Protein AF-A0A6N7KR90-F1 (afdb_monomer_lite)

Organism: NCBI:txid212423

Radius of gyration: 28.13 Å; chains: 1; bounding box: 81×65×83 Å

Secondary structure (DSSP, 8-state):
--PPPPHHHHHHHHHHHHHHHHHHHHHHHHHHHHHHHHHHHHHTS-TTSPPPHHHHHHHHHHHHHHHHHHHHHHHHHHHHHHHHHHHHHHHHHS------PPPP----HHHHHHHHHHHHHTT-HHHHHHHHHHHHHHS-HHHHHHHHHHHHHHS-TTHHHHHHHHHTTS-HHHHHHHHHHHHHTT-HHHHHHHHHHGGGS-TTTHHHHHHHHHHTT-HHHHHHHHHHHHTS-HHHHHHHHHHHHHTT-HHHHHHHHHHHTTS-HHHHHHHHHHSPTTHHHHHHHHHHHHS-HHHHHHHHHHTTT-HHHHHHHHHHHHTTHHHHHHHHHHHHHTT---S------------

Structure (mmCIF, N/CA/C/O backbone):
data_AF-A0A6N7KR90-F1
#
_entry.id   AF-A0A6N7KR90-F1
#
loop_
_atom_site.group_PDB
_atom_site.id
_atom_site.type_symbol
_atom_site.label_atom_id
_atom_site.label_alt_id
_atom_site.label_comp_id
_atom_site.label_asym_id
_atom_site.label_entity_id
_atom_site.label_seq_id
_atom_site.pdbx_PDB_ins_code
_atom_site.Cartn_x
_atom_site.Cartn_y
_atom_site.Cartn_z
_atom_site.occupancy
_atom_site.B_iso_or_equiv
_atom_site.auth_seq_id
_atom_site.auth_comp_id
_atom_site.auth_asym_id
_atom_site.auth_atom_id
_atom_site.pdbx_PDB_model_num
ATOM 1 N N . MET A 1 1 ? -23.890 -30.974 -33.818 1.00 39.94 1 MET A N 1
ATOM 2 C CA . MET A 1 1 ? -23.188 -29.763 -34.287 1.00 39.94 1 MET A CA 1
ATOM 3 C C . MET A 1 1 ? -23.218 -28.752 -33.138 1.00 39.94 1 MET A C 1
ATOM 5 O O . MET A 1 1 ? -24.204 -28.047 -32.991 1.00 39.94 1 MET A O 1
ATOM 9 N N . ARG A 1 2 ? -22.247 -28.796 -32.208 1.00 43.19 2 ARG A N 1
ATOM 10 C CA . ARG A 1 2 ? -22.180 -27.816 -31.106 1.00 43.19 2 ARG A CA 1
ATOM 11 C C . ARG A 1 2 ? -21.559 -26.545 -31.683 1.00 43.19 2 ARG A C 1
ATOM 13 O O . ARG A 1 2 ? -20.409 -26.592 -32.109 1.00 43.19 2 ARG A O 1
ATOM 20 N N . MET A 1 3 ? -22.350 -25.478 -31.776 1.00 43.03 3 MET A N 1
ATOM 21 C CA . MET A 1 3 ? -21.881 -24.145 -32.165 1.00 43.03 3 MET A CA 1
ATOM 22 C C . MET A 1 3 ? -20.696 -23.777 -31.263 1.00 43.03 3 MET A C 1
ATOM 24 O O . MET A 1 3 ? -20.813 -23.876 -30.041 1.00 43.03 3 MET A O 1
ATOM 28 N N . ARG A 1 4 ? -19.541 -23.440 -31.851 1.00 55.81 4 ARG A N 1
ATOM 29 C CA . ARG A 1 4 ? -18.404 -22.920 -31.082 1.00 55.81 4 ARG A CA 1
ATOM 30 C C . ARG A 1 4 ? -18.807 -21.548 -30.521 1.00 55.81 4 ARG A C 1
ATOM 32 O O . ARG A 1 4 ? -19.335 -20.753 -31.298 1.00 55.81 4 ARG A O 1
ATOM 39 N N . PRO A 1 5 ? -18.574 -21.279 -29.225 1.00 58.88 5 PRO A N 1
ATOM 40 C CA . PRO A 1 5 ? -18.880 -19.983 -28.633 1.00 58.88 5 PRO A CA 1
ATOM 41 C C . PRO A 1 5 ? -18.085 -18.889 -29.344 1.00 58.88 5 PRO A C 1
ATOM 43 O O . PRO A 1 5 ? -16.914 -19.079 -29.701 1.00 58.88 5 PRO A O 1
ATOM 46 N N . THR A 1 6 ? -18.744 -17.762 -29.576 1.00 69.00 6 THR A N 1
ATOM 47 C CA . THR A 1 6 ? -18.159 -16.582 -30.213 1.00 69.00 6 THR A CA 1
ATOM 48 C C . THR A 1 6 ? -17.066 -15.976 -29.318 1.00 69.00 6 THR A C 1
ATOM 50 O O . THR A 1 6 ? -17.009 -16.237 -28.113 1.00 69.00 6 THR A O 1
ATOM 53 N N . ALA A 1 7 ? -16.142 -15.202 -29.899 1.00 65.31 7 ALA A N 1
ATOM 54 C CA . ALA A 1 7 ? -15.056 -14.552 -29.153 1.00 65.31 7 ALA A CA 1
ATOM 55 C C . ALA A 1 7 ? -15.531 -13.762 -27.906 1.00 65.31 7 ALA A C 1
ATOM 57 O O . ALA A 1 7 ? -14.988 -14.023 -26.832 1.00 65.31 7 ALA A O 1
ATOM 58 N N . PRO A 1 8 ? -16.579 -12.910 -27.977 1.00 70.31 8 PRO A N 1
ATOM 59 C CA . PRO A 1 8 ? -17.055 -12.181 -26.797 1.00 70.31 8 PRO A CA 1
ATOM 60 C C . PRO A 1 8 ? -17.664 -13.093 -25.720 1.00 70.31 8 PRO A C 1
ATOM 62 O O . PRO A 1 8 ? -17.498 -12.841 -24.531 1.00 70.31 8 PRO A O 1
ATOM 65 N N . GLU A 1 9 ? -18.313 -14.196 -26.106 1.00 77.56 9 GLU A N 1
ATOM 66 C CA . GLU A 1 9 ? -18.846 -15.180 -25.148 1.00 77.56 9 GLU A CA 1
ATOM 67 C C . GLU A 1 9 ? -17.724 -15.921 -24.409 1.00 77.56 9 GLU A C 1
ATOM 69 O O . GLU A 1 9 ? -17.868 -16.272 -23.241 1.00 77.56 9 GLU A O 1
ATOM 74 N N . SER A 1 10 ? -16.591 -16.142 -25.078 1.00 79.69 10 SER A N 1
ATOM 75 C CA . SER A 1 10 ? -15.439 -16.835 -24.495 1.00 79.69 10 SER A CA 1
ATOM 76 C C . SER A 1 10 ? -14.703 -15.942 -23.486 1.00 79.69 10 SER A C 1
ATOM 78 O O . SER A 1 10 ? -14.343 -16.405 -22.406 1.00 79.69 10 SER A O 1
ATOM 80 N N . GLU A 1 11 ? -14.538 -14.651 -23.786 1.00 82.06 11 GLU A N 1
ATOM 81 C CA . GLU A 1 11 ? -13.964 -13.671 -22.851 1.00 82.06 11 GLU A CA 1
ATOM 82 C C . GLU A 1 11 ? -14.856 -13.455 -21.625 1.00 82.06 11 GLU A C 1
ATOM 84 O O . GLU A 1 11 ? -14.371 -13.455 -20.491 1.00 82.06 11 GLU A O 1
ATOM 89 N N . GLN A 1 12 ? -16.172 -13.346 -21.826 1.00 85.81 12 GLN A N 1
ATOM 90 C CA . GLN A 1 12 ? -17.118 -13.227 -20.722 1.00 85.81 12 GLN A CA 1
ATOM 91 C C . GLN A 1 12 ? -17.120 -14.478 -19.832 1.00 85.81 12 GLN A C 1
ATOM 93 O O . GLN A 1 12 ? -17.108 -14.358 -18.607 1.00 85.81 12 GLN A O 1
ATOM 98 N N . HIS A 1 13 ? -17.018 -15.670 -20.426 1.00 86.25 13 HIS A N 1
ATOM 99 C CA . HIS A 1 13 ? -16.877 -16.909 -19.665 1.00 86.25 13 HIS A CA 1
ATOM 100 C C . HIS A 1 13 ? -15.575 -16.951 -18.843 1.00 86.25 13 HIS A C 1
ATOM 102 O O . HIS A 1 13 ? -15.585 -17.398 -17.697 1.00 86.25 13 HIS A O 1
ATOM 108 N N . ALA A 1 14 ? -14.463 -16.426 -19.376 1.00 85.31 14 ALA A N 1
ATOM 109 C CA . ALA A 1 14 ? -13.218 -16.280 -18.616 1.00 85.31 14 ALA A CA 1
ATOM 110 C C . ALA A 1 14 ? -13.407 -15.373 -17.389 1.00 85.31 14 ALA A C 1
ATOM 112 O O . ALA A 1 14 ? -12.950 -15.702 -16.295 1.00 85.31 14 ALA A O 1
ATOM 113 N N . HIS A 1 15 ? -14.097 -14.242 -17.558 1.00 86.12 15 HIS A N 1
ATOM 114 C CA . HIS A 1 15 ? -14.391 -13.320 -16.461 1.00 86.12 15 HIS A CA 1
ATOM 115 C C . HIS A 1 15 ? -15.258 -13.960 -15.370 1.00 86.12 15 HIS A C 1
ATOM 117 O O . HIS A 1 15 ? -14.953 -13.804 -14.187 1.00 86.12 15 HIS A O 1
ATOM 123 N N . GLU A 1 16 ? -16.288 -14.717 -15.747 1.00 92.50 16 GLU A N 1
ATOM 124 C CA . GLU A 1 16 ? -17.145 -15.445 -14.802 1.00 92.50 16 GLU A CA 1
ATOM 125 C C . GLU A 1 16 ? -16.358 -16.495 -14.006 1.00 92.50 16 GLU A C 1
ATOM 127 O O . GLU A 1 16 ? -16.464 -16.549 -12.780 1.00 92.50 16 GLU A O 1
ATOM 132 N N . LEU A 1 17 ? -15.502 -17.275 -14.675 1.00 87.81 17 LEU A N 1
ATOM 133 C CA . LEU A 1 17 ? -14.659 -18.279 -14.019 1.00 87.81 17 LEU A CA 1
ATOM 134 C C . LEU A 1 17 ? -13.644 -17.653 -13.049 1.00 87.81 17 LEU A C 1
ATOM 136 O O . LEU A 1 17 ? -13.399 -18.219 -11.982 1.00 87.81 17 LEU A O 1
ATOM 140 N N . ARG A 1 18 ? -13.076 -16.479 -13.372 1.00 91.44 18 ARG A N 1
ATOM 141 C CA . ARG A 1 18 ? -12.198 -15.730 -12.446 1.00 91.44 18 ARG A CA 1
ATOM 142 C C . ARG A 1 18 ? -12.957 -15.287 -11.198 1.00 91.44 18 ARG A C 1
ATOM 144 O O . ARG A 1 18 ? -12.462 -15.479 -10.090 1.00 91.44 18 ARG A O 1
ATOM 151 N N . ALA A 1 19 ? -14.168 -14.755 -11.368 1.00 90.75 19 ALA A N 1
ATOM 152 C CA . ALA A 1 19 ? -15.006 -14.342 -10.246 1.00 90.75 19 ALA A CA 1
ATOM 153 C C . ALA A 1 19 ? -15.387 -15.531 -9.339 1.00 90.75 19 ALA A C 1
ATOM 155 O O . ALA A 1 19 ? -15.266 -15.428 -8.116 1.00 90.75 19 ALA A O 1
ATOM 156 N N . GLU A 1 20 ? -15.774 -16.675 -9.922 1.00 93.19 20 GLU A N 1
ATOM 157 C CA . GLU A 1 20 ? -16.079 -17.908 -9.171 1.00 93.19 20 GLU A CA 1
ATOM 158 C C . GLU A 1 20 ? -14.841 -18.421 -8.413 1.00 93.19 20 GLU A C 1
ATOM 160 O O . GLU A 1 20 ? -14.925 -18.789 -7.236 1.00 93.19 20 GLU A O 1
ATOM 165 N N . LEU A 1 21 ? -13.666 -18.404 -9.054 1.00 91.44 21 LEU A N 1
ATOM 166 C CA . LEU A 1 21 ? -12.408 -18.809 -8.427 1.00 91.44 21 LEU A CA 1
ATOM 167 C C . LEU A 1 21 ? -12.055 -17.911 -7.231 1.00 91.44 21 LEU A C 1
ATOM 169 O O . LEU A 1 21 ? -11.693 -18.423 -6.167 1.00 91.44 21 LEU A O 1
ATOM 173 N N . ASP A 1 22 ? -12.202 -16.594 -7.363 1.00 90.12 22 ASP A N 1
ATOM 174 C CA . ASP A 1 22 ? -11.939 -15.644 -6.280 1.00 90.12 22 ASP A CA 1
ATOM 175 C C . ASP A 1 22 ? -12.857 -15.856 -5.075 1.00 90.12 22 ASP A C 1
ATOM 177 O O . ASP A 1 22 ? -12.410 -15.788 -3.920 1.00 90.12 22 ASP A O 1
ATOM 181 N N . GLU A 1 23 ? -14.140 -16.127 -5.316 1.00 92.75 23 GLU A N 1
ATOM 182 C CA . GLU A 1 23 ? -15.101 -16.443 -4.261 1.00 92.75 23 GLU A CA 1
ATOM 183 C C . GLU A 1 23 ? -14.720 -17.743 -3.535 1.00 92.75 23 GLU A C 1
ATOM 185 O O . GLU A 1 23 ? -14.649 -17.780 -2.299 1.00 92.75 23 GLU A O 1
ATOM 190 N N . LEU A 1 24 ? -14.355 -18.788 -4.279 1.00 90.12 24 LEU A N 1
ATOM 191 C CA . LEU A 1 24 ? -13.931 -20.064 -3.703 1.00 90.12 24 LEU A CA 1
ATOM 192 C C . LEU A 1 24 ? -12.604 -19.965 -2.943 1.00 90.12 24 LEU A C 1
ATOM 194 O O . LEU A 1 24 ? -12.451 -20.592 -1.891 1.00 90.12 24 LEU A O 1
ATOM 198 N N . LEU A 1 25 ? -11.661 -19.134 -3.391 1.00 88.38 25 LEU A N 1
ATOM 199 C CA . LEU A 1 25 ? -10.426 -18.858 -2.653 1.00 88.38 25 LEU A CA 1
ATOM 200 C C . LEU A 1 25 ? -10.706 -18.130 -1.329 1.00 88.38 25 LEU A C 1
ATOM 202 O O . LEU A 1 25 ? -10.073 -18.433 -0.311 1.00 88.38 25 LEU A O 1
ATOM 206 N N . ARG A 1 26 ? -11.675 -17.202 -1.287 1.00 88.88 26 ARG A N 1
ATOM 207 C CA . ARG A 1 26 ? -12.143 -16.593 -0.024 1.00 88.88 26 ARG A CA 1
ATOM 208 C C . ARG A 1 26 ? -12.772 -17.642 0.896 1.00 88.88 26 ARG A C 1
ATOM 210 O O . ARG A 1 26 ? -12.384 -17.715 2.066 1.00 88.88 26 ARG A O 1
ATOM 217 N N . ALA A 1 27 ? -13.664 -18.484 0.373 1.00 85.38 27 ALA A N 1
ATOM 218 C CA . ALA A 1 27 ? -14.305 -19.556 1.136 1.00 85.38 27 ALA A CA 1
ATOM 219 C C . ALA A 1 27 ? -13.282 -20.569 1.689 1.00 85.38 27 ALA A C 1
ATOM 221 O O . ALA A 1 27 ? -13.345 -20.948 2.860 1.00 85.38 27 ALA A O 1
ATOM 222 N N . SER A 1 28 ? -12.285 -20.950 0.885 1.00 86.94 28 SER A N 1
ATOM 223 C CA . SER A 1 28 ? -11.208 -21.870 1.275 1.00 86.94 28 SER A CA 1
ATOM 224 C C . SER A 1 28 ? -10.341 -21.298 2.402 1.00 86.94 28 SER A C 1
ATOM 226 O O . SER A 1 28 ? -10.065 -21.982 3.395 1.00 86.94 28 SER A O 1
ATOM 228 N N . ARG A 1 29 ? -9.983 -20.005 2.329 1.00 89.62 29 ARG A N 1
ATOM 229 C CA . ARG A 1 29 ? -9.267 -19.307 3.413 1.00 89.62 29 ARG A CA 1
ATOM 230 C C . ARG A 1 29 ? -10.074 -1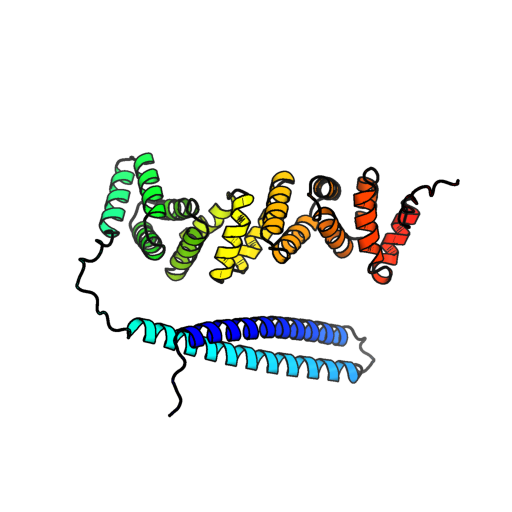9.288 4.710 1.00 89.62 29 ARG A C 1
ATOM 232 O O . ARG A 1 29 ? -9.511 -19.561 5.772 1.00 89.62 29 ARG A O 1
ATOM 239 N N . TYR A 1 30 ? -11.378 -19.019 4.633 1.00 87.12 30 TYR A N 1
ATOM 240 C CA . TYR A 1 30 ? -12.266 -19.062 5.796 1.00 87.12 30 TYR A CA 1
ATOM 241 C C . TYR A 1 30 ? -12.336 -20.468 6.411 1.00 87.12 30 TYR A C 1
ATOM 243 O O . TYR A 1 30 ? -12.162 -20.620 7.623 1.00 87.12 30 TYR A O 1
ATOM 251 N N . ALA A 1 31 ? -12.502 -21.508 5.586 1.00 85.44 31 ALA A N 1
ATOM 252 C CA . ALA A 1 31 ? -12.498 -22.898 6.042 1.00 85.44 31 ALA A CA 1
ATOM 253 C C . ALA A 1 31 ? -11.175 -23.266 6.740 1.00 85.44 31 ALA A C 1
ATOM 255 O O . ALA A 1 31 ? -11.190 -23.853 7.822 1.00 85.44 31 ALA A O 1
ATOM 256 N N . GLY A 1 32 ? -10.032 -22.837 6.193 1.00 84.94 32 GLY A N 1
ATOM 257 C CA . GLY A 1 32 ? -8.715 -23.052 6.801 1.00 84.94 32 GLY A CA 1
ATOM 258 C C . GLY A 1 32 ? -8.478 -22.277 8.104 1.00 84.94 32 GLY A C 1
ATOM 259 O O . GLY A 1 32 ? -7.759 -22.755 8.982 1.00 84.94 32 GLY A O 1
ATOM 260 N N . GLN A 1 33 ? -9.072 -21.091 8.273 1.00 88.50 33 GLN A N 1
ATOM 261 C CA . GLN A 1 33 ? -9.058 -20.383 9.560 1.00 88.50 33 GLN A CA 1
ATOM 262 C C . GLN A 1 33 ? -9.932 -21.095 10.598 1.00 88.50 33 GLN A C 1
ATOM 264 O O . GLN A 1 33 ? -9.521 -21.250 11.748 1.00 88.50 33 GLN A O 1
ATOM 269 N N . ARG A 1 34 ? -11.120 -21.563 10.194 1.00 90.38 34 ARG A N 1
ATOM 270 C CA . ARG A 1 34 ? -12.032 -22.316 11.063 1.00 90.38 34 ARG A CA 1
ATOM 271 C C . ARG A 1 34 ? -11.412 -23.633 11.533 1.00 90.38 34 ARG A C 1
ATOM 273 O O . ARG A 1 34 ? -11.506 -23.941 12.717 1.00 90.38 34 ARG A O 1
ATOM 280 N N . GLU A 1 35 ? -10.739 -24.368 10.645 1.00 91.25 35 GLU A N 1
ATOM 281 C CA . GLU A 1 35 ? -10.002 -25.587 11.004 1.00 91.25 35 GLU A CA 1
ATOM 282 C C . GLU A 1 35 ? -8.951 -25.311 12.090 1.00 91.25 35 GLU A C 1
ATOM 284 O O . GLU A 1 35 ? -8.909 -26.018 13.096 1.00 91.25 35 GLU A O 1
ATOM 289 N N . ARG A 1 36 ? -8.141 -24.254 11.925 1.00 92.62 36 ARG A N 1
ATOM 290 C CA . ARG A 1 36 ? -7.105 -23.873 12.900 1.00 92.62 36 ARG A CA 1
ATOM 291 C C . ARG A 1 36 ? -7.688 -23.551 14.273 1.00 92.62 36 ARG A C 1
ATOM 293 O O . ARG A 1 36 ? -7.220 -24.110 15.260 1.00 92.62 36 ARG A O 1
ATOM 300 N N . ARG A 1 37 ? -8.755 -22.745 14.325 1.00 91.44 37 ARG A N 1
ATOM 301 C CA . ARG A 1 37 ? -9.448 -22.410 15.583 1.00 91.44 37 ARG A CA 1
ATOM 302 C C . ARG A 1 37 ? -9.992 -23.651 16.291 1.00 91.44 37 ARG A C 1
ATOM 304 O O . ARG A 1 37 ? -9.845 -23.773 17.501 1.00 91.44 37 ARG A O 1
ATOM 311 N N . LEU A 1 38 ? -10.594 -24.583 15.549 1.00 88.19 38 LEU A N 1
ATOM 312 C CA . LEU A 1 38 ? -11.106 -25.835 16.117 1.00 88.19 38 LEU A CA 1
ATOM 313 C C . LEU A 1 38 ? -9.969 -26.730 16.632 1.00 88.19 38 LEU A C 1
ATOM 315 O O . LEU A 1 38 ? -10.072 -27.290 17.720 1.00 88.19 38 LEU A O 1
ATOM 319 N N . ALA A 1 39 ? -8.861 -26.829 15.893 1.00 89.31 39 ALA A N 1
ATOM 320 C CA . ALA A 1 39 ? -7.685 -27.587 16.318 1.00 89.31 39 ALA A CA 1
ATOM 321 C C . ALA A 1 39 ? -6.994 -26.977 17.553 1.00 89.31 39 ALA A C 1
ATOM 323 O O . ALA A 1 39 ? -6.467 -27.702 18.395 1.00 89.31 39 ALA A O 1
ATOM 324 N N . GLU A 1 40 ? -6.976 -25.650 17.674 1.00 91.12 40 GLU A N 1
ATOM 325 C CA . GLU A 1 40 ? -6.503 -24.939 18.867 1.00 91.12 40 GLU A CA 1
ATOM 326 C C . GLU A 1 40 ? -7.428 -25.165 20.065 1.00 91.12 40 GLU A C 1
ATOM 328 O O . GLU A 1 40 ? -6.934 -25.507 21.135 1.00 91.12 40 GLU A O 1
ATOM 333 N N . ALA A 1 41 ? -8.748 -25.079 19.880 1.00 87.12 41 ALA A N 1
ATOM 334 C CA . ALA A 1 41 ? -9.723 -25.355 20.936 1.00 87.12 41 ALA A CA 1
ATOM 335 C C . ALA A 1 41 ? -9.602 -26.790 21.478 1.00 87.12 41 ALA A C 1
ATOM 337 O O . ALA A 1 41 ? -9.636 -26.996 22.687 1.00 87.12 41 ALA A O 1
ATOM 338 N N . ILE A 1 42 ? -9.384 -27.774 20.596 1.00 88.00 42 ILE A N 1
ATOM 339 C CA . ILE A 1 42 ? -9.142 -29.167 21.000 1.00 88.00 42 ILE A CA 1
ATOM 340 C C . ILE A 1 42 ? -7.843 -29.292 21.809 1.00 88.00 42 ILE A C 1
ATOM 342 O O . ILE A 1 42 ? -7.827 -29.995 22.815 1.00 88.00 42 ILE A O 1
ATOM 346 N N . ARG A 1 43 ? -6.765 -28.602 21.406 1.00 86.38 43 ARG A N 1
ATOM 347 C CA . ARG A 1 43 ? -5.474 -28.618 22.125 1.00 86.38 43 ARG A CA 1
ATOM 348 C C . ARG A 1 43 ? -5.520 -27.905 23.476 1.00 86.38 43 ARG A C 1
ATOM 350 O O . ARG A 1 43 ? -4.795 -28.297 24.379 1.00 86.38 43 ARG A O 1
ATOM 357 N N . ALA A 1 44 ? -6.339 -26.864 23.605 1.00 85.25 44 ALA A N 1
ATOM 358 C CA . ALA A 1 44 ? -6.499 -26.100 24.841 1.00 85.25 44 ALA A CA 1
ATOM 359 C C . ALA A 1 44 ? -7.410 -26.793 25.873 1.00 85.25 44 ALA A C 1
ATOM 361 O O . ALA A 1 44 ? -7.532 -26.316 27.001 1.00 85.25 44 ALA A O 1
ATOM 362 N N . SER A 1 45 ? -8.058 -27.901 25.500 1.00 80.25 45 SER A N 1
ATOM 363 C CA . SER A 1 45 ? -8.944 -28.648 26.388 1.00 80.25 45 SER A CA 1
ATOM 364 C C . SER A 1 45 ? -8.120 -29.427 27.431 1.00 80.25 45 SER A C 1
ATOM 366 O O . SER A 1 45 ? -7.218 -30.172 27.048 1.00 80.25 45 SER A O 1
ATOM 368 N N . PRO A 1 46 ? -8.383 -29.276 28.744 1.00 75.75 46 PRO A N 1
ATOM 369 C CA . PRO A 1 46 ? -7.544 -29.848 29.797 1.00 75.75 46 PRO A CA 1
ATOM 370 C C . PRO A 1 46 ? -7.534 -31.387 29.796 1.00 75.75 46 PRO A C 1
ATOM 372 O O . PRO A 1 46 ? -8.572 -32.031 29.638 1.00 75.75 46 PRO A O 1
ATOM 375 N N . ASP A 1 47 ? -6.350 -31.950 30.071 1.00 59.25 47 ASP A N 1
ATOM 376 C CA . ASP A 1 47 ? -5.882 -33.349 29.925 1.00 59.25 47 ASP A CA 1
ATOM 377 C C . ASP A 1 47 ? -6.721 -34.485 30.567 1.00 59.25 47 ASP A C 1
ATOM 379 O O . ASP A 1 47 ? -6.310 -35.645 30.567 1.00 59.25 47 ASP A O 1
ATOM 383 N N . ARG A 1 48 ? -7.901 -34.211 31.139 1.00 54.75 48 ARG A N 1
ATOM 384 C CA . ARG A 1 48 ? -8.753 -35.226 31.799 1.00 54.75 48 ARG A CA 1
ATOM 385 C C . ARG A 1 48 ? -10.157 -35.375 31.220 1.00 54.75 48 ARG A C 1
ATOM 387 O O . ARG A 1 48 ? -10.873 -36.287 31.629 1.00 54.75 48 ARG A O 1
ATOM 394 N N . GLN A 1 49 ? -10.559 -34.539 30.267 1.00 59.53 49 GLN A N 1
ATOM 395 C CA . GLN A 1 49 ? -11.835 -34.689 29.567 1.00 59.53 49 GLN A CA 1
ATOM 396 C C . GLN A 1 49 ? -11.564 -35.101 28.122 1.00 59.53 49 GLN A C 1
ATOM 398 O O . GLN A 1 49 ? -10.846 -34.415 27.400 1.00 59.53 49 GLN A O 1
ATOM 403 N N . ARG A 1 50 ? -12.132 -36.241 27.696 1.00 61.81 50 ARG A N 1
ATOM 404 C CA . ARG A 1 50 ? -12.193 -36.602 26.270 1.00 61.81 50 ARG A CA 1
ATOM 405 C C . ARG A 1 50 ? -12.702 -35.367 25.512 1.00 61.81 50 ARG A C 1
ATOM 407 O O . ARG A 1 50 ? -13.737 -34.847 25.933 1.00 61.81 50 ARG A O 1
ATOM 414 N N . PRO A 1 51 ? -12.021 -34.906 24.445 1.00 63.53 51 PRO A N 1
ATOM 415 C CA . PRO A 1 51 ? -12.507 -33.779 23.660 1.00 63.53 51 PRO A CA 1
ATOM 416 C C . PRO A 1 51 ? -13.959 -34.048 23.271 1.00 63.53 51 PRO A C 1
ATOM 418 O O . PRO A 1 51 ? -14.278 -35.152 22.814 1.00 63.53 51 PRO A O 1
ATOM 421 N N . GLU A 1 52 ? -14.835 -33.072 23.525 1.00 74.75 52 GLU A N 1
ATOM 422 C CA . GLU A 1 52 ? -16.264 -33.187 23.240 1.00 74.75 52 GLU A CA 1
ATOM 423 C C . GLU A 1 52 ? -16.449 -33.711 21.812 1.00 74.75 52 GLU A C 1
ATOM 425 O O . GLU A 1 52 ? -15.879 -33.169 20.859 1.00 74.75 52 GLU A O 1
ATOM 430 N N . GLY A 1 53 ? -17.219 -34.794 21.649 1.00 82.25 53 GLY A N 1
ATOM 431 C CA . GLY A 1 53 ? -17.381 -35.464 20.352 1.00 82.25 53 GLY A CA 1
ATOM 432 C C . GLY A 1 53 ? -17.875 -34.522 19.247 1.00 82.25 53 GLY A C 1
ATOM 433 O O . GLY A 1 53 ? -17.601 -34.751 18.069 1.00 82.25 53 GLY A O 1
ATOM 434 N N . ASP A 1 54 ? -18.535 -33.429 19.625 1.00 86.50 54 ASP A N 1
ATOM 435 C CA . ASP A 1 54 ? -18.969 -32.367 18.724 1.00 86.50 54 ASP A CA 1
ATOM 436 C C . ASP A 1 54 ? -17.819 -31.557 18.124 1.00 86.50 54 ASP A C 1
ATOM 438 O O . ASP A 1 54 ? -17.835 -31.307 16.920 1.00 86.50 54 ASP A O 1
ATOM 442 N N . LEU A 1 55 ? -16.782 -31.211 18.893 1.00 86.06 55 LEU A N 1
ATOM 443 C CA . LEU A 1 55 ? -15.624 -30.473 18.371 1.00 86.06 55 LEU A CA 1
ATOM 444 C C . LEU A 1 55 ? -14.836 -31.308 17.360 1.00 86.06 55 LEU A C 1
ATOM 446 O O . LEU A 1 55 ? -14.424 -30.800 16.316 1.00 86.06 55 LEU A O 1
ATOM 450 N N . LEU A 1 56 ? -14.682 -32.609 17.625 1.00 88.88 56 LEU A N 1
ATOM 451 C CA . LEU A 1 56 ? -14.048 -33.537 16.686 1.00 88.88 56 LEU A CA 1
ATOM 452 C C . LEU A 1 56 ? -14.864 -33.685 15.394 1.00 88.88 56 LEU A C 1
ATOM 454 O O . LEU A 1 56 ? -14.290 -33.650 14.303 1.00 88.88 56 LEU A O 1
ATOM 458 N N . ARG A 1 57 ? -16.199 -33.788 15.496 1.00 92.44 57 ARG A N 1
ATOM 459 C CA . ARG A 1 57 ? -17.096 -33.799 14.326 1.00 92.44 57 ARG A CA 1
ATOM 460 C C . ARG A 1 57 ? -16.991 -32.507 13.517 1.00 92.44 57 ARG A C 1
ATOM 462 O O . ARG A 1 57 ? -16.874 -32.565 12.295 1.00 92.44 57 ARG A O 1
ATOM 469 N N . GLN A 1 58 ? -16.989 -31.354 14.180 1.00 90.38 58 GLN A N 1
ATOM 470 C CA . GLN A 1 58 ? -16.867 -30.052 13.522 1.00 90.38 58 GLN A CA 1
ATOM 471 C C . GLN A 1 58 ? -15.507 -29.874 12.838 1.00 90.38 58 GLN A C 1
ATOM 473 O O . GLN A 1 58 ? -15.449 -29.334 11.732 1.00 90.38 58 GLN A O 1
ATOM 478 N N . LEU A 1 59 ? -14.418 -30.349 13.452 1.00 91.44 59 LEU A N 1
ATOM 479 C CA . LEU A 1 59 ? -13.090 -30.320 12.839 1.00 91.44 59 LEU A CA 1
ATOM 480 C C . LEU A 1 59 ? -13.038 -31.203 11.584 1.00 91.44 59 LEU A C 1
ATOM 482 O O . LEU A 1 59 ? -12.517 -30.769 10.557 1.00 91.44 59 LEU A O 1
ATOM 486 N N . ALA A 1 60 ? -13.603 -32.412 11.645 1.00 93.12 60 ALA A N 1
ATOM 487 C CA . ALA A 1 60 ? -13.686 -33.304 10.490 1.00 93.12 60 ALA A CA 1
ATOM 488 C C . ALA A 1 60 ? -14.482 -32.665 9.339 1.00 93.12 60 ALA A C 1
ATOM 490 O O . ALA A 1 60 ? -14.002 -32.629 8.209 1.00 93.12 60 ALA A O 1
ATOM 491 N N . GLN A 1 61 ? -15.639 -32.063 9.634 1.00 92.19 61 GLN A N 1
ATOM 492 C CA . GLN A 1 61 ? -16.438 -31.333 8.642 1.00 92.19 61 GLN A CA 1
ATOM 493 C C . GLN A 1 61 ? -15.673 -30.154 8.024 1.00 92.19 61 GLN A C 1
ATOM 495 O O . GLN A 1 61 ? -15.722 -29.957 6.810 1.00 92.19 61 GLN A O 1
ATOM 500 N N . ALA A 1 62 ? -14.945 -29.377 8.834 1.00 88.38 62 ALA A N 1
ATOM 501 C CA . ALA A 1 62 ? -14.148 -28.252 8.344 1.00 88.38 62 ALA A CA 1
ATOM 502 C C . ALA A 1 62 ? -13.012 -28.706 7.409 1.00 88.38 62 ALA A C 1
ATOM 504 O O . ALA A 1 62 ? -12.759 -28.047 6.400 1.00 88.38 62 ALA A O 1
ATOM 505 N N . ARG A 1 63 ? -12.372 -29.846 7.705 1.00 92.25 63 ARG A N 1
ATOM 506 C CA . ARG A 1 63 ? -11.346 -30.457 6.845 1.00 92.25 63 ARG A CA 1
ATOM 507 C C . ARG A 1 63 ? -11.913 -30.910 5.508 1.00 92.25 63 ARG A C 1
ATOM 509 O O . ARG A 1 63 ? -11.404 -30.483 4.477 1.00 92.25 63 ARG A O 1
ATOM 516 N N . THR A 1 64 ? -13.002 -31.679 5.525 1.00 96.12 64 THR A N 1
ATOM 517 C CA . THR A 1 64 ? -13.672 -32.132 4.297 1.00 96.12 64 THR A CA 1
ATOM 518 C C . THR A 1 64 ? -14.120 -30.951 3.437 1.00 96.12 64 THR A C 1
ATOM 520 O O . THR A 1 64 ? -13.934 -30.966 2.222 1.00 96.12 64 THR A O 1
ATOM 523 N N . LEU A 1 65 ? -14.648 -29.886 4.053 1.00 91.38 65 LEU A N 1
ATOM 524 C CA . LEU A 1 65 ? -15.019 -28.668 3.335 1.00 91.38 65 LEU A CA 1
ATOM 525 C C . LEU A 1 65 ? -13.798 -27.983 2.702 1.00 91.38 65 LEU A C 1
ATOM 527 O O . LEU A 1 65 ? -13.852 -27.611 1.533 1.00 91.38 65 LEU A O 1
ATOM 531 N N . ARG A 1 66 ? -12.691 -27.832 3.442 1.00 92.62 66 ARG A N 1
ATOM 532 C CA . ARG A 1 66 ? -11.453 -27.232 2.917 1.00 92.62 66 ARG A CA 1
ATOM 533 C C . ARG A 1 66 ? -10.887 -28.038 1.748 1.00 92.62 66 ARG A C 1
ATOM 535 O O . ARG A 1 66 ? -10.461 -27.450 0.759 1.00 92.62 66 ARG A O 1
ATOM 542 N N . GLU A 1 67 ? -10.876 -29.361 1.860 1.00 93.94 67 GLU A N 1
ATOM 543 C CA . GLU A 1 67 ? -10.413 -30.262 0.802 1.00 93.94 67 GLU A CA 1
ATOM 544 C C . GLU A 1 67 ? -11.299 -30.163 -0.444 1.00 93.94 67 GLU A C 1
ATOM 546 O O . GLU A 1 67 ? -10.776 -29.993 -1.546 1.00 93.94 67 GLU A O 1
ATOM 551 N N . GLY A 1 68 ? -12.626 -30.169 -0.274 1.00 94.38 68 GLY A N 1
ATOM 552 C CA . GLY A 1 68 ? -13.580 -30.005 -1.373 1.00 94.38 68 GLY A CA 1
ATOM 553 C C . GLY A 1 68 ? -13.445 -28.657 -2.087 1.00 94.38 68 GLY A C 1
ATOM 554 O O . GLY A 1 68 ? -13.368 -28.611 -3.315 1.00 94.38 68 GLY A O 1
ATOM 555 N N . LEU A 1 69 ? -13.332 -27.561 -1.328 1.00 88.25 69 LEU A N 1
ATOM 556 C CA . LEU A 1 69 ? -13.090 -26.225 -1.883 1.00 88.25 69 LEU A CA 1
ATOM 557 C C . LEU A 1 69 ? -11.736 -26.154 -2.603 1.00 88.25 69 LEU A C 1
ATOM 559 O O . LEU A 1 69 ? -11.654 -25.608 -3.698 1.00 88.25 69 LEU A O 1
ATOM 563 N N . GLY A 1 70 ? -10.684 -26.752 -2.037 1.00 88.31 70 GLY A N 1
ATOM 564 C CA . GLY A 1 70 ? -9.361 -26.810 -2.662 1.00 88.31 70 GLY A CA 1
ATOM 565 C C . GLY A 1 70 ? -9.352 -27.573 -3.991 1.00 88.31 70 GLY A C 1
ATOM 566 O O . GLY A 1 70 ? -8.735 -27.115 -4.954 1.00 88.31 70 GLY A O 1
ATOM 567 N N . ALA A 1 71 ? -10.067 -28.698 -4.070 1.00 94.25 71 ALA A N 1
ATOM 568 C CA . ALA A 1 71 ? -10.225 -29.457 -5.309 1.00 94.25 71 ALA A CA 1
ATOM 569 C C . ALA A 1 71 ? -10.977 -28.650 -6.380 1.00 94.25 71 ALA A C 1
ATOM 571 O O . ALA A 1 71 ? -10.557 -28.624 -7.537 1.00 94.25 71 ALA A O 1
ATOM 572 N N . ARG A 1 72 ? -12.040 -27.934 -5.990 1.00 93.25 72 ARG A N 1
ATOM 573 C CA . ARG A 1 72 ? -12.811 -27.078 -6.901 1.00 93.25 72 ARG A CA 1
ATOM 574 C C . ARG A 1 72 ? -12.000 -25.884 -7.412 1.00 93.25 72 ARG A C 1
ATOM 576 O O . ARG A 1 72 ? -12.047 -25.610 -8.607 1.00 93.25 72 ARG A O 1
ATOM 583 N N . CYS A 1 73 ? -11.214 -25.226 -6.553 1.00 92.38 73 CYS A N 1
ATOM 584 C CA . CYS A 1 73 ? -10.309 -24.153 -6.980 1.00 92.38 73 CYS A CA 1
ATOM 585 C C . CYS A 1 73 ? -9.318 -24.644 -8.042 1.00 92.38 73 CYS A C 1
ATOM 587 O O . CYS A 1 73 ? -9.098 -23.960 -9.036 1.00 92.38 73 CYS A O 1
ATOM 589 N N . ARG A 1 74 ? -8.744 -25.841 -7.855 1.00 93.69 74 ARG A N 1
ATOM 590 C CA . ARG A 1 74 ? -7.830 -26.432 -8.841 1.00 93.69 74 ARG A CA 1
ATOM 591 C C . ARG A 1 74 ? -8.538 -26.697 -10.170 1.00 93.69 74 ARG A C 1
ATOM 593 O O . ARG A 1 74 ? -8.038 -26.277 -11.202 1.00 93.69 74 ARG A O 1
ATOM 600 N N . GLN A 1 75 ? -9.730 -27.294 -10.128 1.00 95.38 75 GLN A N 1
ATOM 601 C CA . GLN A 1 75 ? -10.534 -27.544 -11.327 1.00 95.38 75 GLN A CA 1
ATOM 602 C C . GLN A 1 75 ? -10.822 -26.258 -12.119 1.00 95.38 75 GLN A C 1
ATOM 604 O O . GLN A 1 75 ? -10.670 -26.249 -13.337 1.00 95.38 75 GLN A O 1
ATOM 609 N N . LEU A 1 76 ? -11.243 -25.183 -11.447 1.00 90.06 76 LEU A N 1
ATOM 610 C CA . LEU A 1 76 ? -11.537 -23.906 -12.109 1.00 90.06 76 LEU A CA 1
ATOM 611 C C . LEU A 1 76 ? -10.275 -23.238 -12.658 1.00 90.06 76 LEU A C 1
ATOM 613 O O . LEU A 1 76 ? -10.317 -22.680 -13.748 1.00 90.06 76 LEU A O 1
ATOM 617 N N . SER A 1 77 ? -9.150 -23.337 -11.945 1.00 89.69 77 SER A N 1
ATOM 618 C CA . SER A 1 77 ? -7.856 -22.854 -12.435 1.00 89.69 77 SER A CA 1
ATOM 619 C C . SER A 1 77 ? -7.435 -23.571 -13.723 1.00 89.69 77 SER A C 1
ATOM 621 O O . SER A 1 77 ? -7.030 -22.912 -14.679 1.00 89.69 77 SER A O 1
ATOM 623 N N . ASP A 1 78 ? -7.583 -24.899 -13.780 1.00 94.19 78 ASP A N 1
ATOM 624 C CA . ASP A 1 78 ? -7.271 -25.695 -14.975 1.00 94.19 78 ASP A CA 1
ATOM 625 C C . ASP A 1 78 ? -8.196 -25.324 -16.152 1.00 94.19 78 ASP A C 1
ATOM 627 O O . ASP A 1 78 ? -7.753 -25.210 -17.297 1.00 94.19 78 ASP A O 1
ATOM 631 N N . GLN A 1 79 ? -9.487 -25.092 -15.878 1.00 93.06 79 GLN A N 1
ATOM 632 C CA . GLN A 1 79 ? -10.463 -24.643 -16.879 1.00 93.06 79 GLN A CA 1
ATOM 633 C C . GLN A 1 79 ? -10.139 -23.249 -17.420 1.00 93.06 79 GLN A C 1
ATOM 635 O O . GLN A 1 79 ? -10.200 -23.039 -18.632 1.00 93.06 79 GLN A O 1
ATOM 640 N N . LEU A 1 80 ? -9.762 -22.317 -16.542 1.00 91.88 80 LEU A N 1
ATOM 641 C CA . LEU A 1 80 ? -9.372 -20.965 -16.926 1.00 91.88 80 LEU A CA 1
ATOM 642 C C . LEU A 1 80 ? -8.151 -20.988 -17.847 1.00 91.88 80 LEU A C 1
ATOM 644 O O . LEU A 1 80 ? -8.162 -20.376 -18.912 1.00 91.88 80 LEU A O 1
ATOM 648 N N . GLN A 1 81 ? -7.125 -21.750 -17.467 1.00 92.00 81 GLN A N 1
ATOM 649 C CA . GLN A 1 81 ? -5.890 -21.861 -18.234 1.00 92.00 81 GLN A CA 1
ATOM 650 C C . GLN A 1 81 ? -6.134 -22.470 -19.621 1.00 92.00 81 GLN A C 1
ATOM 652 O O . GLN A 1 81 ? -5.594 -21.983 -20.615 1.00 92.00 81 GLN A O 1
ATOM 657 N N . ALA A 1 82 ? -6.974 -23.506 -19.711 1.00 91.06 82 ALA A N 1
ATOM 658 C CA . ALA A 1 82 ? -7.356 -24.100 -20.990 1.00 91.06 82 ALA A CA 1
ATOM 659 C C . ALA A 1 82 ? -8.082 -23.093 -21.898 1.00 91.06 82 ALA A C 1
ATOM 661 O O . ALA A 1 82 ? -7.829 -23.050 -23.103 1.00 91.06 82 ALA A O 1
ATOM 662 N N . LEU A 1 83 ? -8.955 -22.264 -21.323 1.00 90.31 83 LEU A N 1
ATOM 663 C CA . LEU A 1 83 ? -9.716 -21.269 -22.068 1.00 90.31 83 LEU A CA 1
ATOM 664 C C . LEU A 1 83 ? -8.845 -20.090 -22.527 1.00 90.31 83 LEU A C 1
ATOM 666 O O . LEU A 1 83 ? -8.969 -19.638 -23.662 1.00 90.31 83 LEU A O 1
ATOM 670 N N . GLU A 1 84 ? -7.915 -19.631 -21.692 1.00 89.94 84 GLU A N 1
ATOM 671 C CA . GLU A 1 84 ? -6.938 -18.602 -22.065 1.00 89.94 84 GLU A CA 1
ATOM 672 C C . GLU A 1 84 ? -6.003 -19.068 -23.189 1.00 89.94 84 GLU A C 1
ATOM 674 O O . GLU A 1 84 ? -5.669 -18.287 -24.083 1.00 89.94 84 GLU A O 1
ATOM 679 N N . LEU A 1 85 ? -5.601 -20.344 -23.180 1.00 89.31 85 LEU A N 1
ATOM 680 C CA . LEU A 1 85 ? -4.821 -20.940 -24.266 1.00 89.31 85 LEU A CA 1
ATOM 681 C C . LEU A 1 85 ? -5.612 -20.974 -25.583 1.00 89.31 85 LEU A C 1
ATOM 683 O O . LEU A 1 85 ? -5.062 -20.596 -26.617 1.00 89.31 85 LEU A O 1
ATOM 687 N N . ASP A 1 86 ? -6.891 -21.359 -25.546 1.00 87.88 86 ASP A N 1
ATOM 688 C CA . ASP A 1 86 ? -7.772 -21.358 -26.726 1.00 87.88 86 ASP A CA 1
ATOM 689 C C . ASP A 1 86 ? -7.979 -19.932 -27.273 1.00 87.88 86 ASP A C 1
ATOM 691 O O . ASP A 1 86 ? -7.871 -19.703 -28.477 1.00 87.88 86 ASP A O 1
ATOM 695 N N . LEU A 1 87 ? -8.180 -18.938 -26.399 1.00 86.06 87 LEU A N 1
ATOM 696 C CA . LEU A 1 87 ? -8.277 -17.527 -26.798 1.00 86.06 87 LEU A CA 1
ATOM 697 C C . LEU A 1 87 ? -6.994 -17.025 -27.479 1.00 86.06 87 LEU A C 1
ATOM 699 O O . LEU A 1 87 ? -7.068 -16.375 -28.524 1.00 86.06 87 LEU A O 1
ATOM 703 N N . ARG A 1 88 ? -5.814 -17.360 -26.937 1.00 84.62 88 ARG A N 1
ATOM 704 C CA . ARG A 1 88 ? -4.518 -17.001 -27.544 1.00 84.62 88 ARG A CA 1
ATOM 705 C C . ARG A 1 88 ? -4.319 -17.655 -28.910 1.00 84.62 88 ARG A C 1
ATOM 707 O O . ARG A 1 88 ? -3.854 -16.987 -29.829 1.00 84.62 88 ARG A O 1
ATOM 714 N N . GLN A 1 89 ? -4.686 -18.927 -29.058 1.00 84.00 89 GLN A N 1
ATOM 715 C CA . GLN A 1 89 ? -4.603 -19.634 -30.340 1.00 84.00 89 GLN A CA 1
ATOM 716 C C . GLN A 1 89 ? -5.544 -19.017 -31.382 1.00 84.00 89 GLN A C 1
ATOM 718 O O . GLN A 1 89 ? -5.118 -18.740 -32.499 1.00 84.00 89 GLN A O 1
ATOM 723 N N . ARG A 1 90 ? -6.786 -18.682 -31.010 1.00 79.62 90 ARG A N 1
ATOM 724 C CA . ARG A 1 90 ? -7.738 -18.013 -31.917 1.00 79.62 90 ARG A CA 1
ATOM 725 C C . ARG A 1 90 ? -7.273 -16.625 -32.354 1.00 79.62 90 ARG A C 1
ATOM 727 O O . ARG A 1 90 ? -7.469 -16.259 -33.510 1.00 79.62 90 ARG A O 1
ATOM 734 N N . ALA A 1 91 ? -6.646 -15.865 -31.458 1.00 74.75 91 ALA A N 1
ATOM 735 C CA . ALA A 1 91 ? -6.051 -14.575 -31.802 1.00 74.75 91 ALA A CA 1
ATOM 736 C C . ALA A 1 91 ? -4.892 -14.719 -32.809 1.00 74.75 91 ALA A C 1
ATOM 738 O O . ALA A 1 91 ? -4.687 -13.834 -33.636 1.00 74.75 91 ALA A O 1
ATOM 739 N N . GLN A 1 92 ? -4.162 -15.839 -32.769 1.00 72.31 92 GLN A N 1
ATOM 740 C CA . GLN A 1 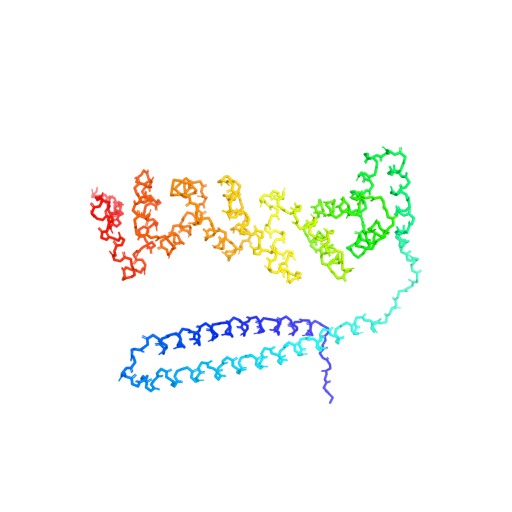92 ? -3.086 -16.158 -33.715 1.00 72.31 92 GLN A CA 1
ATOM 741 C C . GLN A 1 92 ? -3.601 -16.719 -35.054 1.00 72.31 92 GLN A C 1
ATOM 743 O O . GLN A 1 92 ? -2.946 -16.532 -36.075 1.00 72.31 92 GLN A O 1
ATOM 748 N N . GLU A 1 93 ? -4.765 -17.377 -35.067 1.00 63.41 93 GLU A N 1
ATOM 749 C CA . GLU A 1 93 ? -5.377 -17.989 -36.260 1.00 63.41 93 GLU A CA 1
ATOM 750 C C . GLU A 1 93 ? -6.276 -17.039 -37.079 1.00 63.41 93 GLU A C 1
ATOM 752 O O . GLU A 1 93 ? -6.740 -17.411 -38.161 1.00 63.41 93 GLU A O 1
ATOM 757 N N . ALA A 1 94 ? -6.531 -15.812 -36.612 1.00 56.34 94 ALA A N 1
ATOM 758 C CA . ALA A 1 94 ? -7.280 -14.825 -37.388 1.00 56.34 94 ALA A CA 1
ATOM 759 C C . ALA A 1 94 ? -6.545 -14.508 -38.712 1.00 56.34 94 ALA A C 1
ATOM 761 O O . ALA A 1 94 ? -5.356 -14.176 -38.687 1.00 56.34 94 ALA A O 1
ATOM 762 N N . PRO A 1 95 ? -7.210 -14.590 -39.883 1.00 48.34 95 PRO A N 1
ATOM 763 C CA . PRO A 1 95 ? -6.548 -14.366 -41.159 1.00 48.34 95 PRO A CA 1
ATOM 764 C C . PRO A 1 95 ? -6.092 -12.907 -41.250 1.00 48.34 95 PRO A C 1
ATOM 766 O O . PRO A 1 95 ? -6.914 -11.991 -41.292 1.00 48.34 95 PRO A O 1
ATOM 769 N N . GLN A 1 96 ? -4.773 -12.702 -41.296 1.00 56.78 96 GLN A N 1
ATOM 770 C CA . GLN A 1 96 ? -4.144 -11.421 -41.614 1.00 56.78 96 GLN A CA 1
ATOM 771 C C . GLN A 1 96 ? -4.467 -11.039 -43.067 1.00 56.78 96 GLN A C 1
ATOM 773 O O . GLN A 1 96 ? -3.649 -11.185 -43.970 1.00 56.78 96 GLN A O 1
ATOM 778 N N . PHE A 1 97 ? -5.675 -10.533 -43.308 1.00 46.66 97 PHE A N 1
ATOM 779 C CA . PHE A 1 97 ? -5.964 -9.718 -44.482 1.00 46.66 97 PHE A CA 1
ATOM 780 C C . PHE A 1 97 ? -5.614 -8.269 -44.156 1.00 46.66 97 PHE A C 1
ATOM 782 O O . PHE A 1 97 ? -6.479 -7.421 -43.960 1.00 46.66 97 PHE A O 1
ATOM 789 N N . ALA A 1 98 ? -4.314 -8.005 -44.080 1.00 46.72 98 ALA A N 1
ATOM 790 C CA . ALA A 1 98 ? -3.766 -6.665 -44.138 1.00 46.72 98 ALA A CA 1
ATOM 791 C C . ALA A 1 98 ? -2.665 -6.672 -45.199 1.00 46.72 98 ALA A C 1
ATOM 793 O O . ALA A 1 98 ? -1.683 -7.406 -45.102 1.00 46.72 98 ALA A O 1
ATOM 794 N N . THR A 1 99 ? -2.870 -5.880 -46.247 1.00 49.16 99 THR A N 1
ATOM 795 C CA . THR A 1 99 ? -1.834 -5.417 -47.176 1.00 49.16 99 THR A CA 1
ATOM 796 C C . THR A 1 99 ? -0.585 -5.034 -46.368 1.00 49.16 99 THR A C 1
ATOM 798 O O . THR A 1 99 ? -0.761 -4.401 -45.326 1.00 49.16 99 THR A O 1
ATOM 801 N N . PRO A 1 100 ? 0.649 -5.397 -46.773 1.00 45.53 100 PRO A N 1
ATOM 802 C CA . PRO A 1 100 ? 1.823 -5.145 -45.949 1.00 45.53 100 PRO A CA 1
ATOM 803 C C . PRO A 1 100 ? 2.113 -3.645 -45.937 1.00 45.53 100 PRO A C 1
ATOM 805 O O . PRO A 1 100 ? 2.798 -3.109 -46.806 1.00 45.53 100 PRO A O 1
ATOM 808 N N . GLU A 1 101 ? 1.564 -2.961 -44.944 1.00 49.50 101 GLU A N 1
ATOM 809 C CA . GLU A 1 101 ? 2.127 -1.719 -44.452 1.00 49.50 101 GLU A CA 1
ATOM 810 C C . GLU A 1 101 ? 3.497 -2.081 -43.848 1.00 49.50 101 GLU A C 1
ATOM 812 O O . GLU A 1 101 ? 3.600 -3.085 -43.130 1.00 49.50 101 GLU A O 1
ATOM 817 N N . PRO A 1 102 ? 4.585 -1.373 -44.200 1.00 51.56 102 PRO A N 1
ATOM 818 C CA . PRO A 1 102 ? 5.907 -1.691 -43.679 1.00 51.56 102 PRO A CA 1
ATOM 819 C C . PRO A 1 102 ? 5.851 -1.685 -42.145 1.00 51.56 102 PRO A C 1
ATOM 821 O O . PRO A 1 102 ? 5.270 -0.759 -41.573 1.00 51.56 102 PRO A O 1
ATOM 824 N N . PRO A 1 103 ? 6.416 -2.702 -41.463 1.00 53.41 103 PRO A N 1
ATOM 825 C CA . PRO A 1 103 ? 6.368 -2.751 -40.011 1.00 53.41 103 PRO A CA 1
ATOM 826 C C . PRO A 1 103 ? 6.986 -1.464 -39.454 1.00 53.41 103 PRO A C 1
ATOM 828 O O . PRO A 1 103 ? 8.010 -1.015 -39.987 1.00 53.41 103 PRO A O 1
ATOM 831 N N . PRO A 1 104 ? 6.416 -0.866 -38.390 1.00 53.66 104 PRO A N 1
ATOM 832 C CA . PRO A 1 104 ? 7.115 0.190 -37.678 1.00 53.66 104 PRO A CA 1
ATOM 833 C C . PRO A 1 104 ? 8.498 -0.354 -37.314 1.00 53.66 104 PRO A C 1
ATOM 835 O O . PRO A 1 104 ? 8.605 -1.472 -36.798 1.00 53.66 104 PRO A O 1
ATOM 838 N N . LEU A 1 105 ? 9.555 0.389 -37.658 1.00 59.25 105 LEU A N 1
ATOM 839 C CA . LEU A 1 105 ? 10.926 0.006 -37.330 1.00 59.25 105 LEU A CA 1
ATOM 840 C C . LEU A 1 105 ? 10.979 -0.311 -35.835 1.00 59.25 105 LEU A C 1
ATOM 842 O O . LEU A 1 105 ? 10.824 0.589 -35.008 1.00 59.25 105 LEU A O 1
ATOM 846 N N 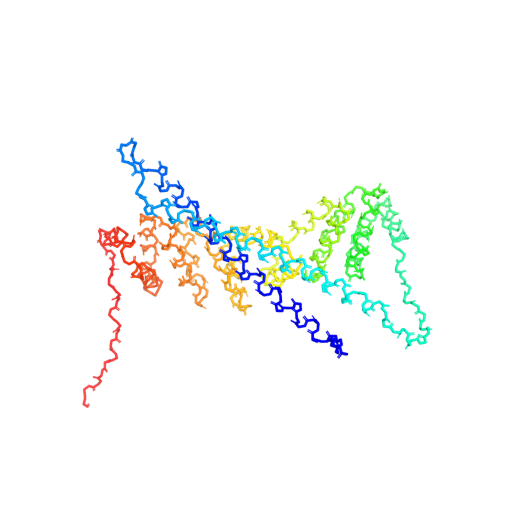. ARG A 1 106 ? 11.170 -1.589 -35.487 1.00 65.69 106 ARG A N 1
ATOM 847 C CA . ARG A 1 106 ? 11.425 -1.962 -34.097 1.00 65.69 106 ARG A CA 1
ATOM 848 C C . ARG A 1 106 ? 12.658 -1.179 -33.648 1.00 65.69 106 ARG A C 1
ATOM 850 O O . ARG A 1 106 ? 13.653 -1.188 -34.380 1.00 65.69 106 ARG A O 1
ATOM 857 N N . PRO A 1 107 ? 12.601 -0.473 -32.508 1.00 77.75 107 PRO A N 1
ATOM 858 C CA . PRO A 1 107 ? 13.758 0.254 -32.017 1.00 77.75 107 PRO A CA 1
ATOM 859 C C . PRO A 1 107 ? 14.919 -0.730 -31.836 1.00 77.75 107 PRO A C 1
ATOM 861 O O . PRO A 1 107 ? 14.759 -1.786 -31.226 1.00 77.75 107 PRO A O 1
ATOM 864 N N . ASP A 1 108 ? 16.085 -0.405 -32.396 1.00 91.62 108 ASP A N 1
ATOM 865 C CA . ASP A 1 108 ? 17.289 -1.214 -32.217 1.00 91.62 108 ASP A CA 1
ATOM 866 C C . ASP A 1 108 ? 17.804 -1.032 -30.782 1.00 91.62 108 ASP A C 1
ATOM 868 O O . ASP A 1 108 ? 18.549 -0.099 -30.461 1.00 91.62 108 ASP A O 1
ATOM 872 N N . ILE A 1 109 ? 17.352 -1.924 -29.898 1.00 95.31 109 ILE A N 1
ATOM 873 C CA . ILE A 1 109 ? 17.691 -1.916 -28.473 1.00 95.31 109 ILE A CA 1
ATOM 874 C C . ILE A 1 109 ? 19.200 -2.099 -28.262 1.00 95.31 109 ILE A C 1
ATOM 876 O O . ILE A 1 109 ? 19.772 -1.508 -27.344 1.00 95.31 109 ILE A O 1
ATOM 880 N N . GLY A 1 110 ? 19.867 -2.859 -29.137 1.00 94.06 110 GLY A N 1
ATOM 881 C CA . GLY A 1 110 ? 21.313 -3.060 -29.085 1.00 94.06 110 GLY A CA 1
ATOM 882 C C . GLY A 1 110 ? 22.072 -1.768 -29.375 1.00 94.06 110 GLY A C 1
ATOM 883 O O . GLY A 1 110 ? 22.951 -1.380 -28.601 1.00 94.06 110 GLY A O 1
ATOM 884 N N . ALA A 1 111 ? 21.688 -1.056 -30.437 1.00 94.50 111 ALA A N 1
ATOM 885 C CA . ALA A 1 111 ? 22.262 0.250 -30.761 1.00 94.50 111 ALA A CA 1
ATOM 886 C C . ALA A 1 111 ? 22.001 1.284 -29.653 1.00 94.50 111 ALA A C 1
ATOM 888 O O . ALA A 1 111 ? 22.887 2.073 -29.310 1.00 94.50 111 ALA A O 1
ATOM 889 N N . LEU A 1 112 ? 20.812 1.261 -29.042 1.00 96.12 112 LEU A N 1
ATOM 890 C CA . LEU A 1 112 ? 20.493 2.133 -27.913 1.00 96.12 112 LEU A CA 1
ATOM 891 C C . LEU A 1 112 ? 21.380 1.837 -26.694 1.00 96.12 112 LEU A C 1
ATOM 893 O O . LEU A 1 112 ? 21.941 2.769 -26.116 1.00 96.12 112 LEU A O 1
ATOM 897 N N . ALA A 1 113 ? 21.578 0.565 -26.338 1.00 97.00 113 ALA A N 1
ATOM 898 C CA . ALA A 1 113 ? 22.460 0.167 -25.241 1.00 97.00 113 ALA A CA 1
ATOM 899 C C . ALA A 1 113 ? 23.917 0.601 -25.477 1.00 97.00 113 ALA A C 1
ATOM 901 O O . ALA A 1 113 ? 24.574 1.111 -24.564 1.00 97.00 113 ALA A O 1
ATOM 902 N N . GLN A 1 114 ? 24.414 0.459 -26.710 1.00 96.38 114 GLN A N 1
ATOM 903 C CA . GLN A 1 114 ? 25.748 0.930 -27.097 1.00 96.38 114 GLN A CA 1
ATOM 904 C C . GLN A 1 114 ? 25.864 2.448 -26.966 1.00 96.38 114 GLN A C 1
ATOM 906 O O . GLN A 1 114 ? 26.844 2.943 -26.411 1.00 96.38 114 GLN A O 1
ATOM 911 N N . ARG A 1 115 ? 24.848 3.195 -27.414 1.00 96.50 115 ARG A N 1
ATOM 912 C CA . ARG A 1 115 ? 24.821 4.657 -27.299 1.00 96.50 115 ARG A CA 1
ATOM 913 C C . ARG A 1 115 ? 24.828 5.119 -25.843 1.00 96.50 115 ARG A C 1
ATOM 915 O O . ARG A 1 115 ? 25.613 5.998 -25.497 1.00 96.50 115 ARG A O 1
ATOM 922 N N . VAL A 1 116 ? 23.991 4.518 -24.995 1.00 96.56 116 VAL A N 1
ATOM 923 C CA . VAL A 1 116 ? 23.964 4.777 -23.544 1.00 96.56 116 VAL A CA 1
ATOM 924 C C . VAL A 1 116 ? 25.342 4.509 -22.933 1.00 96.56 116 VAL A C 1
ATOM 926 O O . VAL A 1 116 ? 25.877 5.338 -22.201 1.00 96.56 116 VAL A O 1
ATOM 929 N N . THR A 1 117 ? 25.945 3.372 -23.280 1.00 95.25 117 THR A N 1
ATOM 930 C CA . THR A 1 117 ? 27.264 2.970 -22.783 1.00 95.25 117 THR A CA 1
ATOM 931 C C . THR A 1 117 ? 28.348 3.955 -23.216 1.00 95.25 117 THR A C 1
ATOM 933 O O . THR A 1 117 ? 29.169 4.353 -22.391 1.00 95.25 117 THR A O 1
ATOM 936 N N . ALA A 1 118 ? 28.344 4.393 -24.476 1.00 95.88 118 ALA A N 1
ATOM 937 C CA . ALA A 1 118 ? 29.311 5.355 -24.998 1.00 95.88 118 ALA A CA 1
ATOM 938 C C . ALA A 1 118 ? 29.213 6.716 -24.291 1.00 95.88 118 ALA A C 1
ATOM 940 O O . ALA A 1 118 ? 30.233 7.234 -23.840 1.00 95.88 118 ALA A O 1
ATOM 941 N N . LEU A 1 119 ? 27.995 7.251 -24.125 1.00 96.19 119 LEU A N 1
ATOM 942 C CA . LEU A 1 119 ? 27.758 8.508 -23.402 1.00 96.19 119 LEU A CA 1
ATOM 943 C C . LEU A 1 119 ? 28.227 8.427 -21.945 1.00 96.19 119 LEU A C 1
ATOM 945 O O . LEU A 1 119 ? 28.868 9.345 -21.434 1.00 96.19 119 LEU A O 1
ATOM 949 N N . HIS A 1 120 ? 27.961 7.306 -21.277 1.00 94.94 120 HIS A N 1
ATOM 950 C CA . HIS A 1 120 ? 28.403 7.121 -19.902 1.00 94.94 120 HIS A CA 1
ATOM 951 C C . HIS A 1 120 ? 29.936 7.102 -19.787 1.00 94.94 120 HIS A C 1
ATOM 953 O O . HIS A 1 120 ? 30.494 7.741 -18.897 1.00 94.94 120 HIS A O 1
ATOM 959 N N . HIS A 1 121 ? 30.631 6.399 -20.688 1.00 94.38 121 HIS A N 1
ATOM 960 C CA . HIS A 1 121 ? 32.098 6.337 -20.688 1.00 94.38 121 HIS A CA 1
ATOM 961 C C . HIS A 1 121 ? 32.754 7.674 -21.047 1.00 94.38 121 HIS A C 1
ATOM 963 O O . HIS A 1 121 ? 33.847 7.956 -20.562 1.00 94.38 121 HIS A O 1
ATOM 969 N N . SER A 1 122 ? 32.093 8.519 -21.842 1.00 95.44 122 SER A N 1
ATOM 970 C CA . SER A 1 122 ? 32.565 9.881 -22.108 1.00 95.44 122 SER A CA 1
ATOM 971 C C . SER A 1 122 ? 32.282 10.864 -20.964 1.00 95.44 122 SER A C 1
ATOM 973 O O . SER A 1 122 ? 32.573 12.048 -21.109 1.00 95.44 122 SER A O 1
ATOM 975 N N . GLY A 1 123 ? 31.698 10.411 -19.846 1.00 94.56 123 GLY A N 1
ATOM 976 C CA . GLY A 1 123 ? 31.341 11.255 -18.699 1.00 94.56 123 GLY A CA 1
ATOM 977 C C . GLY A 1 123 ? 30.092 12.119 -18.912 1.00 94.56 123 GLY A C 1
ATOM 978 O O . GLY A 1 123 ? 29.789 12.972 -18.078 1.00 94.56 123 GLY A O 1
ATOM 979 N N . ALA A 1 124 ? 29.339 11.891 -19.995 1.00 95.00 124 ALA A N 1
ATOM 980 C CA . ALA A 1 124 ? 28.107 12.603 -20.343 1.00 95.00 124 ALA A CA 1
ATOM 981 C C . ALA A 1 124 ? 26.917 12.051 -19.528 1.00 95.00 124 ALA A C 1
ATOM 983 O O . ALA A 1 124 ? 25.956 11.470 -20.044 1.00 95.00 124 ALA A O 1
ATOM 984 N N . HIS A 1 125 ? 27.033 12.128 -18.198 1.00 93.00 125 HIS A N 1
ATOM 985 C CA . HIS A 1 125 ? 26.047 11.608 -17.253 1.00 93.00 125 HIS A CA 1
ATOM 986 C C . HIS A 1 125 ? 24.648 12.240 -17.367 1.00 93.00 125 HIS A C 1
ATOM 988 O O . HIS A 1 125 ? 23.685 11.470 -17.261 1.00 93.00 125 HIS A O 1
ATOM 994 N N . PRO A 1 126 ? 24.478 13.567 -17.566 1.00 94.94 126 PRO A N 1
ATOM 995 C CA . PRO A 1 126 ? 23.143 14.138 -17.722 1.00 94.94 126 PRO A CA 1
ATOM 996 C C . PRO A 1 126 ? 22.474 13.679 -19.023 1.00 94.94 126 PRO A C 1
ATOM 998 O O . PRO A 1 126 ? 21.312 13.284 -18.992 1.00 94.94 126 PRO A O 1
ATOM 1001 N N . GLU A 1 127 ? 23.212 13.599 -20.131 1.00 96.12 127 GLU A N 1
ATOM 1002 C CA . GLU A 1 127 ? 22.712 13.098 -21.417 1.00 96.12 127 GLU A CA 1
ATOM 1003 C C . GLU A 1 127 ? 22.353 11.611 -21.336 1.00 96.12 127 GLU A C 1
ATOM 1005 O O . GLU A 1 127 ? 21.360 11.164 -21.910 1.00 96.12 127 GLU A O 1
ATOM 1010 N N . THR A 1 128 ? 23.139 10.837 -20.583 1.00 95.88 128 THR A N 1
ATOM 1011 C CA . THR A 1 128 ? 22.821 9.435 -20.290 1.00 95.88 128 THR A CA 1
ATOM 1012 C C . THR A 1 128 ? 21.501 9.334 -19.528 1.00 95.88 128 THR A C 1
ATOM 1014 O O . THR A 1 128 ? 20.644 8.537 -19.896 1.00 95.88 128 THR A O 1
ATOM 1017 N N . ALA A 1 129 ? 21.312 10.139 -18.477 1.00 94.94 129 ALA A N 1
ATOM 1018 C CA . ALA A 1 129 ? 20.083 10.128 -17.687 1.00 94.94 129 ALA A CA 1
ATOM 1019 C C . ALA A 1 129 ? 18.860 10.528 -18.526 1.00 94.94 129 ALA A C 1
ATOM 1021 O O . ALA A 1 129 ? 17.837 9.849 -18.472 1.00 94.94 129 ALA A O 1
ATOM 1022 N N . GLU A 1 130 ? 18.984 11.571 -19.347 1.00 96.62 130 GLU A N 1
ATOM 1023 C CA . GLU A 1 130 ? 17.917 12.008 -20.245 1.00 96.62 130 GLU A CA 1
ATOM 1024 C C . GLU A 1 130 ? 17.543 10.911 -21.249 1.00 96.62 130 GLU A C 1
ATOM 1026 O O . GLU A 1 130 ? 16.362 10.610 -21.430 1.00 96.62 130 GLU A O 1
ATOM 1031 N N . LEU A 1 131 ? 18.539 10.256 -21.854 1.00 96.88 131 LEU A N 1
ATOM 1032 C CA . LEU A 1 131 ? 18.308 9.174 -22.806 1.00 96.88 131 LEU A CA 1
ATOM 1033 C C . LEU A 1 131 ? 17.591 7.979 -22.161 1.00 96.88 131 LEU A C 1
ATOM 1035 O O . LEU A 1 131 ? 16.707 7.400 -22.788 1.00 96.88 131 LEU A O 1
ATOM 1039 N N . LEU A 1 132 ? 17.926 7.628 -20.915 1.00 97.31 132 LEU A N 1
ATOM 1040 C CA . LEU A 1 132 ? 17.236 6.566 -20.175 1.00 97.31 132 LEU A CA 1
ATOM 1041 C C . LEU A 1 132 ? 15.787 6.940 -19.848 1.00 97.31 132 LEU A C 1
ATOM 1043 O O . LEU A 1 132 ? 14.899 6.108 -20.012 1.00 97.31 132 LEU A O 1
ATOM 1047 N N . THR A 1 133 ? 15.525 8.186 -19.449 1.00 96.94 133 THR A N 1
ATOM 1048 C CA . THR A 1 133 ? 14.154 8.671 -19.225 1.00 96.94 133 THR A CA 1
ATOM 1049 C C . THR A 1 133 ? 13.338 8.659 -20.518 1.00 96.94 133 THR A C 1
ATOM 1051 O O . THR A 1 133 ? 12.198 8.198 -20.525 1.00 96.94 133 THR A O 1
ATOM 1054 N N . GLN A 1 134 ? 13.924 9.085 -21.641 1.00 96.19 134 GLN A N 1
ATOM 1055 C CA . GLN A 1 134 ? 13.269 9.005 -22.949 1.00 96.19 134 GLN A CA 1
ATOM 1056 C C . GLN A 1 134 ? 13.015 7.555 -23.382 1.00 96.19 134 GLN A C 1
ATOM 1058 O O . GLN A 1 134 ? 11.963 7.271 -23.953 1.00 96.19 134 GLN A O 1
ATOM 1063 N N . ALA A 1 135 ? 13.959 6.646 -23.121 1.00 96.31 135 ALA A N 1
ATOM 1064 C CA . ALA A 1 135 ? 13.806 5.227 -23.418 1.00 96.31 135 ALA A CA 1
ATOM 1065 C C . ALA A 1 135 ? 12.654 4.624 -22.605 1.00 96.31 135 ALA A C 1
ATOM 1067 O O . ALA A 1 135 ? 11.740 4.055 -23.191 1.00 96.31 135 ALA A O 1
ATOM 1068 N N . ALA A 1 136 ? 12.640 4.835 -21.288 1.00 96.06 136 ALA A N 1
ATOM 1069 C CA . ALA A 1 136 ? 11.577 4.358 -20.407 1.00 96.06 136 ALA A CA 1
ATOM 1070 C C . ALA A 1 136 ? 10.181 4.861 -20.821 1.00 96.06 136 ALA A C 1
ATOM 1072 O O . ALA A 1 136 ? 9.208 4.124 -20.726 1.00 96.06 136 ALA A O 1
ATOM 1073 N N . ALA A 1 137 ? 10.079 6.097 -21.321 1.00 94.88 137 ALA A N 1
ATOM 1074 C CA . ALA A 1 137 ? 8.806 6.678 -21.747 1.00 94.88 137 ALA A CA 1
ATOM 1075 C C . ALA A 1 137 ? 8.313 6.204 -23.128 1.00 94.88 137 ALA A C 1
ATOM 1077 O O . ALA A 1 137 ? 7.134 6.369 -23.438 1.00 94.88 137 ALA A O 1
ATOM 1078 N N . ARG A 1 138 ? 9.200 5.690 -23.992 1.00 95.12 138 ARG A N 1
ATOM 1079 C CA . ARG A 1 138 ? 8.878 5.369 -25.399 1.00 95.12 138 ARG A CA 1
ATOM 1080 C C . ARG A 1 138 ? 8.900 3.883 -25.719 1.00 95.12 138 ARG A C 1
ATOM 1082 O O . ARG A 1 138 ? 8.277 3.472 -26.694 1.00 95.12 138 ARG A O 1
ATOM 1089 N N . LEU A 1 139 ? 9.674 3.106 -24.971 1.00 96.31 139 LEU A N 1
ATOM 1090 C CA . LEU A 1 139 ? 9.803 1.676 -25.193 1.00 96.31 139 LEU A CA 1
ATOM 1091 C C . LEU A 1 139 ? 8.599 0.930 -24.623 1.00 96.31 139 LEU A C 1
ATOM 1093 O O . LEU A 1 139 ? 7.958 1.361 -23.666 1.00 96.31 139 LEU A O 1
ATOM 1097 N N . THR A 1 140 ? 8.312 -0.227 -25.215 1.00 97.12 140 THR A N 1
ATOM 1098 C CA . THR A 1 140 ? 7.369 -1.175 -24.621 1.00 97.12 140 THR A CA 1
ATOM 1099 C C . THR A 1 140 ? 7.938 -1.724 -23.302 1.00 97.12 140 THR A C 1
ATOM 1101 O O . THR A 1 140 ? 9.155 -1.658 -23.081 1.00 97.12 140 THR A O 1
ATOM 1104 N N . PRO A 1 141 ? 7.104 -2.299 -22.416 1.00 98.19 141 PRO A N 1
ATOM 1105 C CA . PRO A 1 141 ? 7.583 -2.961 -21.203 1.00 98.19 141 PRO A CA 1
ATOM 1106 C C . PRO A 1 141 ? 8.659 -4.016 -21.475 1.00 98.19 141 PRO A C 1
ATOM 1108 O O . PRO A 1 141 ? 9.732 -3.982 -20.869 1.00 98.19 141 PRO A O 1
ATOM 1111 N N . THR A 1 142 ? 8.412 -4.882 -22.458 1.00 97.94 142 THR A N 1
ATOM 1112 C CA . THR A 1 142 ? 9.340 -5.938 -22.874 1.00 97.94 142 THR A CA 1
ATOM 1113 C C . THR A 1 142 ? 10.644 -5.362 -23.424 1.00 97.94 142 THR A C 1
ATOM 1115 O O . THR A 1 142 ? 11.722 -5.824 -23.056 1.00 97.94 142 THR A O 1
ATOM 1118 N N . ASP A 1 143 ? 10.587 -4.314 -24.254 1.00 97.88 143 ASP A N 1
ATOM 1119 C CA . ASP A 1 143 ? 11.797 -3.668 -24.783 1.00 97.88 143 ASP A CA 1
ATOM 1120 C C . ASP A 1 143 ? 12.597 -2.946 -23.689 1.00 97.88 143 ASP A C 1
ATOM 1122 O O . ASP A 1 143 ? 13.829 -2.935 -23.723 1.00 97.88 143 ASP A O 1
ATOM 1126 N N . THR A 1 144 ? 11.914 -2.376 -22.694 1.00 98.25 144 THR A N 1
ATOM 1127 C CA . THR A 1 144 ? 12.551 -1.745 -21.530 1.00 98.25 144 THR A CA 1
ATOM 1128 C C . THR A 1 144 ? 13.290 -2.784 -20.690 1.00 98.25 144 THR A C 1
ATOM 1130 O O . THR A 1 144 ? 14.458 -2.580 -20.354 1.00 98.25 144 THR A O 1
ATOM 1133 N N . ALA A 1 145 ? 12.657 -3.927 -20.406 1.00 98.19 145 ALA A N 1
ATOM 1134 C CA . ALA A 1 145 ? 13.297 -5.037 -19.704 1.00 98.19 145 ALA A CA 1
ATOM 1135 C C . ALA A 1 145 ? 14.452 -5.644 -20.520 1.00 98.19 145 ALA A C 1
ATOM 1137 O O . ALA A 1 145 ? 15.508 -5.964 -19.971 1.00 98.19 145 ALA A O 1
ATOM 1138 N N . HIS A 1 146 ? 14.305 -5.734 -21.844 1.00 98.12 146 HIS A N 1
ATOM 1139 C CA . HIS A 1 146 ? 15.371 -6.192 -22.731 1.00 98.12 146 HIS A CA 1
ATOM 1140 C C . HIS A 1 146 ? 16.581 -5.246 -22.701 1.00 98.12 146 HIS A C 1
ATOM 1142 O O . HIS A 1 146 ? 17.715 -5.706 -22.539 1.00 98.12 146 HIS A O 1
ATOM 1148 N N . LEU A 1 147 ? 16.353 -3.930 -22.785 1.00 98.12 147 LEU A N 1
ATOM 1149 C CA . LEU A 1 147 ? 17.405 -2.921 -22.653 1.00 98.12 147 LEU A CA 1
ATOM 1150 C C . LEU A 1 147 ? 18.097 -3.018 -21.290 1.00 98.12 147 LEU A C 1
ATOM 1152 O O . LEU A 1 147 ? 19.328 -3.042 -21.231 1.00 98.12 147 LEU A O 1
ATOM 1156 N N . ALA A 1 148 ? 17.317 -3.124 -20.210 1.00 98.19 148 ALA A N 1
ATOM 1157 C CA . ALA A 1 148 ? 17.837 -3.298 -18.858 1.00 98.19 148 ALA A CA 1
ATOM 1158 C C . ALA A 1 148 ? 18.730 -4.541 -18.762 1.00 98.19 148 ALA A C 1
ATOM 1160 O O . ALA A 1 148 ? 19.845 -4.447 -18.261 1.00 98.19 148 ALA A O 1
ATOM 1161 N N . GLY A 1 149 ? 18.308 -5.673 -19.333 1.00 98.12 149 GLY A N 1
ATOM 1162 C CA . GLY A 1 149 ? 19.093 -6.906 -19.341 1.00 98.12 149 GLY A CA 1
ATOM 1163 C C . GLY A 1 149 ? 20.401 -6.814 -20.133 1.00 98.12 149 GLY A C 1
ATOM 1164 O O . GLY A 1 149 ? 21.405 -7.396 -19.720 1.00 98.12 149 GLY A O 1
ATOM 1165 N N . ILE A 1 150 ? 20.432 -6.081 -21.253 1.00 98.19 150 ILE A N 1
ATOM 1166 C CA . ILE A 1 150 ? 21.684 -5.819 -21.988 1.00 98.19 150 ILE A CA 1
ATOM 1167 C C . ILE A 1 150 ? 22.629 -4.971 -21.127 1.00 98.19 150 ILE A C 1
ATOM 1169 O O . ILE A 1 150 ? 23.807 -5.309 -20.986 1.00 98.19 150 ILE A O 1
ATOM 1173 N N . LEU A 1 151 ? 22.110 -3.899 -20.522 1.00 97.81 151 LEU A N 1
ATOM 1174 C CA . LEU A 1 151 ? 22.889 -2.989 -19.681 1.00 97.81 151 LEU A CA 1
ATOM 1175 C C . LEU A 1 151 ? 23.380 -3.663 -18.391 1.00 97.81 151 LEU A C 1
ATOM 1177 O O . LEU A 1 151 ? 24.505 -3.407 -17.980 1.00 97.81 151 LEU A O 1
ATOM 1181 N N . ALA A 1 152 ? 22.599 -4.563 -17.796 1.00 97.06 152 ALA A N 1
ATOM 1182 C CA . ALA A 1 152 ? 22.984 -5.300 -16.594 1.00 97.06 152 ALA A CA 1
ATOM 1183 C C . ALA A 1 152 ? 24.151 -6.273 -16.850 1.00 97.06 152 ALA A C 1
ATOM 1185 O O . ALA A 1 152 ? 25.013 -6.458 -15.996 1.00 97.06 152 ALA A O 1
ATOM 1186 N N . ARG A 1 153 ? 24.208 -6.892 -18.040 1.00 96.12 153 ARG A N 1
ATOM 1187 C CA . ARG A 1 153 ? 25.235 -7.899 -18.375 1.00 96.12 153 ARG A CA 1
ATOM 1188 C C . ARG A 1 153 ? 26.547 -7.320 -18.893 1.00 96.12 153 ARG A C 1
ATOM 1190 O O . ARG A 1 153 ? 27.578 -7.974 -18.763 1.00 96.12 153 ARG A O 1
ATOM 1197 N N . GLY A 1 154 ? 26.517 -6.152 -19.530 1.00 89.75 154 GLY A N 1
ATOM 1198 C CA . GLY A 1 154 ? 27.705 -5.593 -20.186 1.00 89.75 154 GLY A CA 1
ATOM 1199 C C . GLY A 1 154 ? 27.773 -4.071 -20.221 1.00 89.75 154 GLY A C 1
ATOM 1200 O O . GLY A 1 154 ? 28.666 -3.523 -20.864 1.00 89.75 154 GLY A O 1
ATOM 1201 N N . GLY A 1 155 ? 26.831 -3.386 -19.574 1.00 91.75 155 GLY A N 1
ATOM 1202 C CA . GLY A 1 155 ? 26.813 -1.935 -19.470 1.00 91.75 155 GLY A CA 1
ATOM 1203 C C . GLY A 1 155 ? 27.586 -1.414 -18.254 1.00 91.75 155 GLY A C 1
ATOM 1204 O O . GLY A 1 155 ? 28.080 -2.183 -17.426 1.00 91.75 155 GLY A O 1
ATOM 1205 N N . PRO A 1 156 ? 27.704 -0.082 -18.129 1.00 92.06 156 PRO A N 1
ATOM 1206 C CA . PRO A 1 156 ? 28.316 0.543 -16.965 1.00 92.06 156 PRO A CA 1
ATOM 1207 C C . PRO A 1 156 ? 27.492 0.298 -15.693 1.00 92.06 156 PRO A C 1
ATOM 1209 O O . PRO A 1 156 ? 26.260 0.237 -15.734 1.00 92.06 156 PRO A O 1
ATOM 1212 N N . SER A 1 157 ? 28.177 0.213 -14.549 1.00 90.94 157 SER A N 1
ATOM 1213 C CA . SER A 1 157 ? 27.546 -0.042 -13.248 1.00 90.94 157 SER A CA 1
ATOM 1214 C C . SER A 1 157 ? 26.432 0.966 -12.931 1.00 90.94 157 SER A C 1
ATOM 1216 O O . SER A 1 157 ? 26.599 2.174 -13.103 1.00 90.94 157 SER A O 1
ATOM 1218 N N . GLY A 1 158 ? 25.283 0.460 -12.475 1.00 92.88 158 GLY A N 1
ATOM 1219 C CA . GLY A 1 158 ? 24.128 1.258 -12.052 1.00 92.88 158 GLY A CA 1
ATOM 1220 C C . GLY A 1 158 ? 23.275 1.854 -13.180 1.00 92.88 158 GLY A C 1
ATOM 1221 O O . GLY A 1 158 ? 22.250 2.473 -12.896 1.00 92.88 158 GLY A O 1
ATOM 1222 N N . VAL A 1 159 ? 23.644 1.676 -14.454 1.00 96.94 159 VAL A N 1
ATOM 1223 C CA . VAL A 1 159 ? 22.866 2.211 -15.587 1.00 96.94 159 VAL A CA 1
ATOM 1224 C C . VAL A 1 159 ? 21.552 1.443 -15.781 1.00 96.94 159 VAL A C 1
ATOM 1226 O O . VAL A 1 159 ? 20.524 2.074 -16.028 1.00 96.94 159 VAL A O 1
ATOM 1229 N N . SER A 1 160 ? 21.549 0.114 -15.612 1.00 97.62 160 SER A N 1
ATOM 1230 C CA . SER A 1 160 ? 20.320 -0.701 -15.645 1.00 97.62 160 SER A CA 1
ATOM 1231 C C . SER A 1 160 ? 19.360 -0.323 -14.510 1.00 97.62 160 SER A C 1
ATOM 1233 O O . SER A 1 160 ? 18.181 -0.079 -14.754 1.00 97.62 160 SER A O 1
ATOM 1235 N N . LEU A 1 161 ? 19.883 -0.151 -13.293 1.00 98.06 161 LEU A N 1
ATOM 1236 C CA . LEU A 1 161 ? 19.129 0.320 -12.127 1.00 98.06 161 LEU A CA 1
ATOM 1237 C C . LEU A 1 161 ? 18.537 1.720 -12.354 1.00 98.06 161 LEU A C 1
ATOM 1239 O O . LEU A 1 161 ? 17.380 1.979 -12.029 1.00 98.06 161 LEU A O 1
ATOM 1243 N N . ARG A 1 162 ? 19.295 2.630 -12.980 1.00 97.38 162 ARG A N 1
ATOM 1244 C CA . ARG A 1 162 ? 18.792 3.965 -13.335 1.00 97.38 162 ARG A CA 1
ATOM 1245 C C . ARG A 1 162 ? 17.665 3.899 -14.364 1.00 97.38 162 ARG A C 1
ATOM 1247 O O . ARG A 1 162 ? 16.702 4.641 -14.217 1.00 97.38 162 ARG A O 1
ATOM 1254 N N . LEU A 1 163 ? 17.757 3.018 -15.363 1.00 98.25 163 LEU A N 1
ATOM 1255 C CA . LEU A 1 163 ? 16.664 2.788 -16.313 1.00 98.25 163 LEU A CA 1
ATOM 1256 C C . LEU A 1 163 ? 15.405 2.284 -15.598 1.00 98.25 163 LEU A C 1
ATOM 1258 O O . LEU A 1 163 ? 14.319 2.808 -15.838 1.00 98.25 163 LEU A O 1
ATOM 1262 N N . ALA A 1 164 ? 15.558 1.316 -14.692 1.00 97.94 164 ALA A N 1
ATOM 1263 C CA . ALA A 1 164 ? 14.459 0.778 -13.896 1.00 97.94 164 ALA A CA 1
ATOM 1264 C C . ALA A 1 164 ? 13.792 1.869 -13.039 1.00 97.94 164 ALA A C 1
ATOM 1266 O O . ALA A 1 164 ? 12.569 2.004 -13.036 1.00 97.94 164 ALA A O 1
ATOM 1267 N N . ARG A 1 165 ? 14.588 2.738 -12.403 1.00 97.50 165 ARG A N 1
ATOM 1268 C CA . ARG A 1 165 ? 14.081 3.911 -11.676 1.00 97.50 165 ARG A CA 1
ATOM 1269 C C . ARG A 1 165 ? 13.390 4.925 -12.599 1.00 97.50 165 ARG A C 1
ATOM 1271 O O . ARG A 1 165 ? 12.362 5.480 -12.222 1.00 97.50 165 ARG A O 1
ATOM 1278 N N . SER A 1 166 ? 13.912 5.168 -13.803 1.00 97.44 166 SER A N 1
ATOM 1279 C CA . SER A 1 166 ? 13.266 6.035 -14.802 1.00 97.44 166 SER A CA 1
ATOM 1280 C C . SER A 1 166 ? 11.917 5.478 -15.268 1.00 97.44 166 SER A C 1
ATOM 1282 O O . SER A 1 166 ? 11.001 6.258 -15.513 1.00 97.44 166 SER A O 1
ATOM 1284 N N . ALA A 1 167 ? 11.747 4.153 -15.332 1.00 97.62 167 ALA A N 1
ATOM 1285 C CA . ALA A 1 167 ? 10.459 3.533 -15.656 1.00 97.62 167 ALA A CA 1
ATOM 1286 C C . ALA A 1 167 ? 9.369 3.854 -14.622 1.00 97.62 167 ALA A C 1
ATOM 1288 O O . ALA A 1 167 ? 8.206 4.005 -14.994 1.00 97.62 167 ALA A O 1
ATOM 1289 N N . ALA A 1 168 ? 9.731 4.083 -13.357 1.00 96.62 168 ALA A N 1
ATOM 1290 C CA . ALA A 1 168 ? 8.787 4.557 -12.349 1.00 96.62 168 ALA A CA 1
ATOM 1291 C C . ALA A 1 168 ? 8.275 5.987 -12.618 1.00 96.62 168 ALA A C 1
ATOM 1293 O O . ALA A 1 168 ? 7.295 6.394 -12.014 1.00 96.62 168 ALA A O 1
ATOM 1294 N N . GLN A 1 169 ? 8.873 6.766 -13.523 1.00 94.94 169 GLN A N 1
ATOM 1295 C CA . GLN A 1 169 ? 8.365 8.100 -13.891 1.00 94.94 169 GLN A CA 1
ATOM 1296 C C . GLN A 1 169 ? 7.293 8.051 -14.992 1.00 94.94 169 GLN A C 1
ATOM 1298 O O . GLN A 1 169 ? 6.780 9.089 -15.407 1.00 94.94 169 GLN A O 1
ATOM 1303 N N . THR A 1 170 ? 6.975 6.856 -15.490 1.00 96.19 170 THR A N 1
ATOM 1304 C CA . THR A 1 170 ? 5.922 6.643 -16.485 1.00 96.19 170 THR A CA 1
ATOM 1305 C C . THR A 1 170 ? 4.545 6.508 -15.826 1.00 96.19 170 THR A C 1
ATOM 1307 O O . THR A 1 170 ? 4.406 6.628 -14.609 1.00 96.19 170 THR A O 1
ATOM 1310 N N . THR A 1 171 ? 3.499 6.281 -16.623 1.00 96.62 171 THR A N 1
ATOM 1311 C CA . THR A 1 171 ? 2.164 5.971 -16.089 1.00 96.62 171 THR A CA 1
ATOM 1312 C C . THR A 1 171 ? 2.217 4.714 -15.211 1.00 96.62 171 THR A C 1
ATOM 1314 O O . THR A 1 171 ? 2.921 3.772 -15.593 1.00 96.62 171 THR A O 1
ATOM 1317 N N . PRO A 1 172 ? 1.459 4.633 -14.102 1.00 97.69 172 PRO A N 1
ATOM 1318 C CA . PRO A 1 172 ? 1.515 3.490 -13.189 1.00 97.69 172 PRO A CA 1
ATOM 1319 C C . PRO A 1 172 ? 1.297 2.133 -13.870 1.00 97.69 172 PRO A C 1
ATOM 1321 O O . PRO A 1 172 ? 1.955 1.156 -13.525 1.00 97.69 172 PRO A O 1
ATOM 1324 N N . GLU A 1 173 ? 0.431 2.077 -14.881 1.00 97.62 173 GLU A N 1
ATOM 1325 C CA . GLU A 1 173 ? 0.154 0.878 -15.675 1.00 97.62 173 GLU A CA 1
ATOM 1326 C C . GLU A 1 173 ? 1.402 0.399 -16.425 1.00 97.62 173 GLU A C 1
ATOM 1328 O O . GLU A 1 173 ? 1.746 -0.783 -16.386 1.00 97.62 173 GLU A O 1
ATOM 1333 N N . LEU A 1 174 ? 2.113 1.328 -17.068 1.00 97.75 174 LEU A N 1
ATOM 1334 C CA . LEU A 1 174 ? 3.346 1.031 -17.794 1.00 97.75 174 LEU A CA 1
ATOM 1335 C C . LEU A 1 174 ? 4.474 0.642 -16.832 1.00 97.75 174 LEU A C 1
ATOM 1337 O O . LEU A 1 174 ? 5.172 -0.337 -17.083 1.00 97.75 174 LEU A O 1
ATOM 1341 N N . ALA A 1 175 ? 4.623 1.356 -15.714 1.00 98.44 175 ALA A N 1
ATOM 1342 C CA . ALA A 1 175 ? 5.646 1.059 -14.717 1.00 98.44 175 ALA A CA 1
ATOM 1343 C C . ALA A 1 175 ? 5.464 -0.340 -14.101 1.00 98.44 175 ALA A C 1
ATOM 1345 O O . ALA A 1 175 ? 6.435 -1.081 -13.948 1.00 98.44 175 ALA A O 1
ATOM 1346 N N . VAL A 1 176 ? 4.223 -0.738 -13.799 1.00 98.69 176 VAL A N 1
ATOM 1347 C CA . VAL A 1 176 ? 3.912 -2.092 -13.312 1.00 98.69 176 VAL A CA 1
ATOM 1348 C C . VAL A 1 176 ? 4.132 -3.144 -14.395 1.00 98.69 176 VAL A C 1
ATOM 1350 O O . VAL A 1 176 ? 4.668 -4.209 -14.100 1.00 98.69 176 VAL A O 1
ATOM 1353 N N . ALA A 1 177 ? 3.783 -2.861 -15.651 1.00 98.56 177 ALA A N 1
ATOM 1354 C CA . ALA A 1 177 ? 4.084 -3.779 -16.745 1.00 98.56 177 ALA A CA 1
ATOM 1355 C C . ALA A 1 177 ? 5.601 -4.000 -16.888 1.00 98.56 177 ALA A C 1
ATOM 1357 O O . ALA A 1 177 ? 6.044 -5.139 -17.010 1.00 98.56 177 ALA A O 1
ATOM 1358 N N . VAL A 1 178 ? 6.414 -2.940 -16.788 1.00 98.75 178 VAL A N 1
ATOM 1359 C CA . VAL A 1 178 ? 7.884 -3.053 -16.770 1.00 98.75 178 VAL A CA 1
ATOM 1360 C C . VAL A 1 178 ? 8.355 -3.875 -15.567 1.00 98.75 178 VAL A C 1
ATOM 1362 O O . VAL A 1 178 ? 9.210 -4.740 -15.732 1.00 98.75 178 VAL A O 1
ATOM 1365 N N . LEU A 1 179 ? 7.792 -3.660 -14.372 1.00 98.75 179 LEU A N 1
ATOM 1366 C CA . LEU A 1 179 ? 8.123 -4.446 -13.176 1.00 98.75 179 LEU A CA 1
ATOM 1367 C C . LEU A 1 179 ? 7.915 -5.952 -13.396 1.00 98.75 179 LEU A C 1
ATOM 1369 O O . LEU A 1 179 ? 8.764 -6.752 -13.001 1.00 98.75 179 LEU A O 1
ATOM 1373 N N . VAL A 1 180 ? 6.802 -6.336 -14.026 1.00 98.62 180 VAL A N 1
ATOM 1374 C CA . VAL A 1 180 ? 6.505 -7.737 -14.356 1.00 98.62 180 VAL A CA 1
ATOM 1375 C C . VAL A 1 180 ? 7.529 -8.287 -15.346 1.00 98.62 180 VAL A C 1
ATOM 1377 O O . VAL A 1 180 ? 8.130 -9.322 -15.075 1.00 98.62 180 VAL A O 1
ATOM 1380 N N . GLU A 1 181 ? 7.801 -7.573 -16.439 1.00 98.62 181 GLU A N 1
ATOM 1381 C CA . GLU A 1 181 ? 8.774 -8.006 -17.453 1.00 98.62 181 GLU A CA 1
ATOM 1382 C C . GLU A 1 181 ? 10.194 -8.145 -16.878 1.00 98.62 181 GLU A C 1
ATOM 1384 O O . GLU A 1 181 ? 10.903 -9.098 -17.197 1.00 98.62 181 GLU A O 1
ATOM 1389 N N . LEU A 1 182 ? 10.609 -7.242 -15.981 1.00 98.62 182 LEU A N 1
ATOM 1390 C CA . LEU A 1 182 ? 11.894 -7.347 -15.280 1.00 98.62 182 LEU A CA 1
ATOM 1391 C C . LEU A 1 182 ? 11.968 -8.621 -14.425 1.00 98.62 182 LEU A C 1
ATOM 1393 O O . LEU A 1 182 ? 12.994 -9.302 -14.426 1.00 98.62 182 LEU A O 1
ATOM 1397 N N . ARG A 1 183 ? 10.885 -8.979 -13.723 1.00 98.25 183 ARG A N 1
ATOM 1398 C CA . ARG A 1 183 ? 10.827 -10.201 -12.903 1.00 98.25 183 ARG A CA 1
ATOM 1399 C C . ARG A 1 183 ? 10.848 -11.467 -13.748 1.00 98.25 183 ARG A C 1
ATOM 1401 O O . ARG A 1 183 ? 11.617 -12.373 -13.435 1.00 98.25 183 ARG A O 1
ATOM 1408 N N . GLU A 1 184 ? 10.073 -11.509 -14.826 1.00 97.94 184 GLU A N 1
ATOM 1409 C CA . GLU A 1 184 ? 10.062 -12.636 -15.768 1.00 97.94 184 GLU A CA 1
ATOM 1410 C C . GLU A 1 184 ? 11.428 -12.821 -16.449 1.00 97.94 184 GLU A C 1
ATOM 1412 O O . GLU A 1 184 ? 11.875 -13.945 -16.677 1.00 97.94 184 GLU A O 1
ATOM 1417 N N . ALA A 1 185 ? 12.152 -11.726 -16.696 1.00 97.12 185 ALA A N 1
ATOM 1418 C CA . ALA A 1 185 ? 13.519 -11.754 -17.212 1.00 97.12 185 ALA A CA 1
ATOM 1419 C C . ALA A 1 185 ? 14.589 -12.121 -16.158 1.00 97.12 185 ALA A C 1
ATOM 1421 O O . ALA A 1 185 ? 15.773 -12.202 -16.499 1.00 97.12 185 ALA A O 1
ATOM 1422 N N . GLY A 1 186 ? 14.212 -12.329 -14.890 1.00 97.81 186 GLY A N 1
ATOM 1423 C CA . GLY A 1 186 ? 15.135 -12.643 -13.792 1.00 97.81 186 GLY A CA 1
ATOM 1424 C C . GLY A 1 186 ? 15.993 -11.462 -13.318 1.00 97.81 186 GLY A C 1
ATOM 1425 O O . GLY A 1 186 ? 16.993 -11.670 -12.631 1.00 97.81 186 GLY A O 1
ATOM 1426 N N . LEU A 1 187 ? 15.619 -10.229 -13.667 1.00 98.25 187 LEU A N 1
ATOM 1427 C CA . LEU A 1 187 ? 16.319 -8.989 -13.311 1.00 98.25 187 LEU A CA 1
ATOM 1428 C C . LEU A 1 187 ? 15.843 -8.486 -11.940 1.00 98.25 187 LEU A C 1
ATOM 1430 O O . LEU A 1 187 ? 15.120 -7.496 -11.820 1.00 98.25 187 LEU A O 1
ATOM 1434 N N . ALA A 1 188 ? 16.193 -9.240 -10.895 1.00 97.38 188 ALA A N 1
ATOM 1435 C CA . ALA A 1 188 ? 15.674 -9.034 -9.544 1.00 97.38 188 ALA A CA 1
ATOM 1436 C C . ALA A 1 188 ? 16.091 -7.689 -8.923 1.00 97.38 188 ALA A C 1
ATOM 1438 O O . ALA A 1 188 ? 15.284 -7.069 -8.232 1.00 97.38 188 ALA A O 1
ATOM 1439 N N . GLU A 1 189 ? 17.320 -7.228 -9.173 1.00 98.00 189 GLU A N 1
ATOM 1440 C CA . GLU A 1 189 ? 17.815 -5.953 -8.638 1.00 98.00 189 GLU A CA 1
ATOM 1441 C C . GLU A 1 189 ? 17.115 -4.765 -9.304 1.00 98.00 189 GLU A C 1
ATOM 1443 O O . GLU A 1 189 ? 16.636 -3.866 -8.616 1.00 98.00 189 GLU A O 1
ATOM 1448 N N . GLU A 1 190 ? 16.965 -4.790 -10.628 1.00 98.50 190 GLU A N 1
ATOM 1449 C CA . GLU A 1 190 ? 16.225 -3.775 -11.378 1.00 98.50 190 GLU A CA 1
ATOM 1450 C C . GLU A 1 190 ? 14.747 -3.739 -10.978 1.00 98.50 190 GLU A C 1
ATOM 1452 O O . GLU A 1 190 ? 14.183 -2.662 -10.786 1.00 98.50 190 GLU A O 1
ATOM 1457 N N . ALA A 1 191 ? 14.116 -4.904 -10.815 1.00 98.56 191 ALA A N 1
ATOM 1458 C CA . ALA A 1 191 ? 12.738 -4.987 -10.343 1.00 98.56 191 ALA A CA 1
ATOM 1459 C C . ALA A 1 191 ? 12.586 -4.397 -8.929 1.00 98.56 191 ALA A C 1
ATOM 1461 O O . ALA A 1 191 ? 11.638 -3.654 -8.670 1.00 98.56 191 ALA A O 1
ATOM 1462 N N . ALA A 1 192 ? 13.520 -4.697 -8.020 1.00 97.62 192 ALA A N 1
ATOM 1463 C CA . ALA A 1 192 ? 13.522 -4.142 -6.668 1.00 97.62 192 ALA A CA 1
ATOM 1464 C C . ALA A 1 192 ? 13.728 -2.620 -6.675 1.00 97.62 192 ALA A C 1
ATOM 1466 O O . ALA A 1 192 ? 13.033 -1.906 -5.955 1.00 97.62 192 ALA A O 1
ATOM 1467 N N . GLU A 1 193 ? 14.632 -2.121 -7.516 1.00 97.88 193 GLU A N 1
ATOM 1468 C CA . GLU A 1 193 ? 14.902 -0.693 -7.679 1.00 97.88 193 GLU A CA 1
ATOM 1469 C C . GLU A 1 193 ? 13.677 0.069 -8.212 1.00 97.88 193 GLU A C 1
ATOM 1471 O O . GLU A 1 193 ? 13.313 1.118 -7.678 1.00 97.88 193 GLU A O 1
ATOM 1476 N N . LEU A 1 194 ? 12.992 -0.481 -9.221 1.00 98.31 194 LEU A N 1
ATOM 1477 C CA . LEU A 1 194 ? 11.743 0.085 -9.734 1.00 98.31 194 LEU A CA 1
ATOM 1478 C C . LEU A 1 194 ? 10.657 0.083 -8.651 1.00 98.31 194 LEU A C 1
ATOM 1480 O O . LEU A 1 194 ? 10.018 1.111 -8.426 1.00 98.31 194 LEU A O 1
ATOM 1484 N N . PHE A 1 195 ? 10.473 -1.035 -7.942 1.00 97.94 195 PHE A N 1
ATOM 1485 C CA . PHE A 1 195 ? 9.479 -1.124 -6.872 1.00 97.94 195 PHE A CA 1
ATOM 1486 C C . PHE A 1 195 ? 9.753 -0.121 -5.741 1.00 97.94 195 PHE A C 1
ATOM 1488 O O . PHE A 1 195 ? 8.835 0.544 -5.269 1.00 97.94 195 PHE A O 1
ATOM 1495 N N . HIS A 1 196 ? 11.016 0.048 -5.342 1.00 96.06 196 HIS A N 1
ATOM 1496 C CA . HIS A 1 196 ? 11.419 1.027 -4.332 1.00 96.06 196 HIS A CA 1
ATOM 1497 C C . HIS A 1 196 ? 11.089 2.466 -4.755 1.00 96.06 196 HIS A C 1
ATOM 1499 O O . HIS A 1 196 ? 10.665 3.285 -3.938 1.00 96.06 196 HIS A O 1
ATOM 1505 N N . ALA A 1 197 ? 11.215 2.779 -6.047 1.00 96.25 197 ALA A N 1
ATOM 1506 C CA . ALA A 1 197 ? 10.874 4.098 -6.569 1.00 96.25 197 ALA A CA 1
ATOM 1507 C C . ALA A 1 197 ? 9.380 4.449 -6.399 1.00 96.25 197 ALA A C 1
ATOM 1509 O O . ALA A 1 197 ? 9.047 5.632 -6.280 1.00 96.25 197 ALA A O 1
ATOM 1510 N N . PHE A 1 198 ? 8.483 3.460 -6.295 1.00 95.81 198 PHE A N 1
ATOM 1511 C CA . PHE A 1 198 ? 7.060 3.700 -6.021 1.00 95.81 198 PHE A CA 1
ATOM 1512 C C . PHE A 1 198 ? 6.797 4.360 -4.665 1.00 95.81 198 PHE A C 1
ATOM 1514 O O . PHE A 1 198 ? 5.780 5.034 -4.505 1.00 95.81 198 PHE A O 1
ATOM 1521 N N . TRP A 1 199 ? 7.704 4.241 -3.692 1.00 90.38 199 TRP A N 1
ATOM 1522 C CA . TRP A 1 199 ? 7.557 4.920 -2.397 1.00 90.38 199 TRP A CA 1
ATOM 1523 C C . TRP A 1 199 ? 7.601 6.442 -2.520 1.00 90.38 199 TRP A C 1
ATOM 1525 O O . TRP A 1 199 ? 7.033 7.141 -1.690 1.00 90.38 199 TRP A O 1
ATOM 1535 N N . SER A 1 200 ? 8.230 6.958 -3.578 1.00 89.81 200 SER A N 1
ATOM 1536 C CA . SER A 1 200 ? 8.303 8.397 -3.848 1.00 89.81 200 SER A CA 1
ATOM 1537 C C . SER A 1 200 ? 7.105 8.928 -4.642 1.00 89.81 200 SER A C 1
ATOM 1539 O O . SER A 1 200 ? 7.082 10.109 -4.991 1.00 89.81 200 SER A O 1
ATOM 1541 N N . TYR A 1 201 ? 6.120 8.084 -4.971 1.00 93.50 201 TYR A N 1
ATOM 1542 C CA . TYR A 1 201 ? 4.940 8.538 -5.701 1.00 93.50 201 TYR A CA 1
ATOM 1543 C C . TYR A 1 201 ? 4.123 9.524 -4.867 1.00 93.50 201 TYR A C 1
ATOM 1545 O O . TYR A 1 201 ? 3.965 9.343 -3.662 1.00 93.50 201 TYR A O 1
ATOM 1553 N N . PRO A 1 202 ? 3.527 10.548 -5.491 1.00 92.12 202 PRO A N 1
ATOM 1554 C CA . PRO A 1 202 ? 2.609 11.409 -4.774 1.00 92.12 202 PRO A CA 1
ATOM 1555 C C . PRO A 1 202 ? 1.315 10.648 -4.451 1.00 92.12 202 PRO A C 1
ATOM 1557 O O . PRO A 1 202 ? 0.818 9.877 -5.274 1.00 92.12 202 PRO A O 1
ATOM 1560 N N . ALA A 1 203 ? 0.720 10.923 -3.284 1.00 92.50 203 ALA A N 1
ATOM 1561 C CA . ALA A 1 203 ? -0.449 10.213 -2.744 1.00 92.50 203 ALA A CA 1
ATOM 1562 C C . ALA A 1 203 ? -1.605 10.027 -3.750 1.00 92.50 203 ALA A C 1
ATOM 1564 O O . ALA A 1 203 ? -2.260 8.988 -3.766 1.00 92.50 203 ALA A O 1
ATOM 1565 N N . HIS A 1 204 ? -1.830 11.003 -4.635 1.00 91.94 204 HIS A N 1
ATOM 1566 C CA . HIS A 1 204 ? -2.894 10.949 -5.643 1.00 91.94 204 HIS A CA 1
ATOM 1567 C C . HIS A 1 204 ? -2.642 9.941 -6.781 1.00 91.94 204 HIS A C 1
ATOM 1569 O O . HIS A 1 204 ? -3.584 9.574 -7.474 1.00 91.94 204 HIS A O 1
ATOM 1575 N N . THR A 1 205 ? -1.402 9.484 -6.984 1.00 95.69 205 THR A N 1
ATOM 1576 C CA . THR A 1 205 ? -1.045 8.490 -8.016 1.00 95.69 205 THR A CA 1
ATOM 1577 C C . THR A 1 205 ? -1.191 7.051 -7.503 1.00 95.69 205 THR A C 1
ATOM 1579 O O . THR A 1 205 ? -1.417 6.124 -8.282 1.00 95.69 205 THR A O 1
ATOM 1582 N N . LEU A 1 206 ? -1.124 6.845 -6.184 1.00 96.19 206 LEU A N 1
ATOM 1583 C CA . LEU A 1 206 ? -1.164 5.517 -5.563 1.00 96.19 206 LEU A CA 1
ATOM 1584 C C . LEU A 1 206 ? -2.434 4.704 -5.874 1.00 96.19 206 LEU A C 1
ATOM 1586 O O . LEU A 1 206 ? -2.293 3.502 -6.091 1.00 96.19 206 LEU A O 1
ATOM 1590 N N . PRO A 1 207 ? -3.658 5.274 -5.935 1.00 97.25 207 PRO A N 1
ATOM 1591 C CA . PRO A 1 207 ? -4.840 4.494 -6.298 1.00 97.25 207 PRO A CA 1
ATOM 1592 C C . PRO A 1 207 ? -4.724 3.817 -7.671 1.00 97.25 207 PRO A C 1
ATOM 1594 O O . PRO A 1 207 ? -5.083 2.647 -7.794 1.00 97.25 207 PRO A O 1
ATOM 1597 N N . ALA A 1 208 ? -4.181 4.518 -8.673 1.00 97.31 208 ALA A N 1
ATOM 1598 C CA . ALA A 1 208 ? -3.951 3.965 -10.007 1.00 97.31 208 ALA A CA 1
ATOM 1599 C C . ALA A 1 208 ? -2.832 2.912 -9.995 1.00 97.31 208 ALA A C 1
ATOM 1601 O O . ALA A 1 208 ? -2.993 1.838 -10.568 1.00 97.31 208 ALA A O 1
ATOM 1602 N N . LEU A 1 209 ? -1.742 3.160 -9.259 1.00 98.19 209 LEU A N 1
ATOM 1603 C CA . LEU A 1 209 ? -0.663 2.182 -9.093 1.00 98.19 209 LEU A CA 1
ATOM 1604 C C . LEU A 1 209 ? -1.149 0.873 -8.463 1.00 98.19 209 LEU A C 1
ATOM 1606 O O . LEU A 1 209 ? -0.829 -0.209 -8.949 1.00 98.19 209 LEU A O 1
ATOM 1610 N N . LEU A 1 210 ? -1.936 0.957 -7.392 1.00 98.25 210 LEU A N 1
ATOM 1611 C CA . LEU A 1 210 ? -2.472 -0.224 -6.724 1.00 98.25 210 LEU A CA 1
ATOM 1612 C C . LEU A 1 210 ? -3.449 -0.987 -7.623 1.00 98.25 210 LEU A C 1
ATOM 1614 O O . LEU A 1 210 ? -3.420 -2.215 -7.629 1.00 98.25 210 LEU A O 1
ATOM 1618 N N . ALA A 1 211 ? -4.260 -0.280 -8.419 1.00 97.69 211 ALA A N 1
ATOM 1619 C CA . ALA A 1 211 ? -5.089 -0.915 -9.435 1.00 97.69 211 ALA A CA 1
ATOM 1620 C C . ALA A 1 211 ? -4.219 -1.633 -10.478 1.00 97.69 211 ALA A C 1
ATOM 1622 O O . ALA A 1 211 ? -4.473 -2.795 -10.775 1.00 97.69 211 ALA A O 1
ATOM 1623 N N . ALA A 1 212 ? -3.167 -0.998 -11.000 1.00 98.19 212 ALA A N 1
ATOM 1624 C CA . ALA A 1 212 ? -2.265 -1.624 -11.964 1.00 98.19 212 ALA A CA 1
ATOM 1625 C C . ALA A 1 212 ? -1.599 -2.893 -11.397 1.00 98.19 212 ALA A C 1
ATOM 1627 O O . ALA A 1 212 ? -1.576 -3.927 -12.065 1.00 98.19 212 ALA A O 1
ATOM 1628 N N . LEU A 1 213 ? -1.126 -2.849 -10.146 1.00 98.19 213 LEU A N 1
ATOM 1629 C CA . LEU A 1 213 ? -0.564 -4.009 -9.442 1.00 98.19 213 LEU A CA 1
ATOM 1630 C C . LEU A 1 213 ? -1.590 -5.137 -9.281 1.00 98.19 213 LEU A C 1
ATOM 1632 O O . LEU A 1 213 ? -1.258 -6.297 -9.509 1.00 98.19 213 LEU A O 1
ATOM 1636 N N . GLU A 1 214 ? -2.832 -4.813 -8.926 1.00 97.19 214 GLU A N 1
ATOM 1637 C CA . GLU A 1 214 ? -3.928 -5.779 -8.806 1.00 97.19 214 GLU A CA 1
ATOM 1638 C C . GLU A 1 214 ? -4.236 -6.464 -10.145 1.00 97.19 214 GLU A C 1
ATOM 1640 O O . GLU A 1 214 ? -4.259 -7.694 -10.206 1.00 97.19 214 GLU A O 1
ATOM 1645 N N . HIS A 1 215 ? -4.364 -5.697 -11.233 1.00 97.12 215 HIS A N 1
ATOM 1646 C CA . HIS A 1 215 ? -4.576 -6.246 -12.579 1.00 97.12 215 HIS A CA 1
ATOM 1647 C C . HIS A 1 215 ? -3.402 -7.120 -13.048 1.00 97.12 215 HIS A C 1
ATOM 1649 O O . HIS A 1 215 ? -3.609 -8.102 -13.757 1.00 97.12 215 HIS A O 1
ATOM 1655 N N . ALA A 1 216 ? -2.178 -6.794 -12.626 1.00 96.81 216 ALA A N 1
ATOM 1656 C CA . ALA A 1 216 ? -0.969 -7.563 -12.912 1.00 96.81 216 ALA A CA 1
ATOM 1657 C C . ALA A 1 216 ? -0.734 -8.749 -11.948 1.00 96.81 216 ALA A C 1
ATOM 1659 O O . ALA A 1 216 ? 0.307 -9.406 -12.023 1.00 96.81 216 ALA A O 1
ATOM 1660 N N . GLY A 1 217 ? -1.652 -9.016 -11.011 1.00 96.94 217 GLY A N 1
ATOM 1661 C CA . GLY A 1 217 ? -1.530 -10.102 -10.030 1.00 96.94 217 GLY A CA 1
ATOM 1662 C C . GLY A 1 217 ? -0.496 -9.863 -8.918 1.00 96.94 217 GLY A C 1
ATOM 1663 O O . GLY A 1 217 ? -0.205 -10.770 -8.139 1.00 96.94 217 GLY A O 1
ATOM 1664 N N . GLN A 1 218 ? 0.038 -8.647 -8.788 1.00 96.81 218 GLN A N 1
ATOM 1665 C CA . GLN A 1 218 ? 1.070 -8.249 -7.822 1.00 96.81 218 GLN A CA 1
ATOM 1666 C C . GLN A 1 218 ? 0.468 -7.788 -6.480 1.00 96.81 218 GLN A C 1
ATOM 1668 O O . GLN A 1 218 ? 0.814 -6.744 -5.926 1.00 96.81 218 GLN A O 1
ATOM 1673 N N . LEU A 1 219 ? -0.456 -8.573 -5.918 1.00 93.44 219 LEU A N 1
ATOM 1674 C CA . LEU A 1 219 ? -1.185 -8.200 -4.694 1.00 93.44 219 LEU A CA 1
ATOM 1675 C C . LEU A 1 219 ? -0.274 -8.039 -3.462 1.00 93.44 219 LEU A C 1
ATOM 1677 O O . LEU A 1 219 ? -0.562 -7.230 -2.580 1.00 93.44 219 LEU A O 1
ATOM 1681 N N . ALA A 1 220 ? 0.824 -8.798 -3.391 1.00 93.62 220 ALA A N 1
ATOM 1682 C CA . ALA A 1 220 ? 1.792 -8.712 -2.293 1.00 93.62 220 ALA A CA 1
ATOM 1683 C C . ALA A 1 220 ? 2.538 -7.367 -2.281 1.00 93.62 220 ALA A C 1
ATOM 1685 O O . ALA A 1 220 ? 2.758 -6.783 -1.218 1.00 93.62 220 ALA A O 1
ATOM 1686 N N . ASP A 1 221 ? 2.853 -6.847 -3.464 1.00 95.56 221 ASP A N 1
ATOM 1687 C CA . ASP A 1 221 ? 3.482 -5.541 -3.639 1.00 95.56 221 ASP A CA 1
ATOM 1688 C C . ASP A 1 221 ? 2.525 -4.422 -3.234 1.00 95.56 221 ASP A C 1
ATOM 1690 O O . ASP A 1 221 ? 2.900 -3.531 -2.474 1.00 95.56 221 ASP A O 1
ATOM 1694 N N . GLY A 1 222 ? 1.260 -4.508 -3.661 1.00 95.81 222 GLY A N 1
ATOM 1695 C CA . GLY A 1 222 ? 0.229 -3.557 -3.248 1.00 95.81 222 GLY A CA 1
ATOM 1696 C C . GLY A 1 222 ? 0.031 -3.532 -1.728 1.00 95.81 222 GLY A C 1
ATOM 1697 O O . GLY A 1 222 ? -0.043 -2.461 -1.126 1.00 95.81 222 GLY A O 1
ATOM 1698 N N . ALA A 1 223 ? 0.023 -4.703 -1.083 1.00 93.81 223 ALA A N 1
ATOM 1699 C CA . ALA A 1 223 ? -0.048 -4.801 0.375 1.00 93.81 223 ALA A CA 1
ATOM 1700 C C . ALA A 1 223 ? 1.183 -4.190 1.065 1.00 93.81 223 ALA A C 1
ATOM 1702 O O . ALA A 1 223 ? 1.033 -3.503 2.075 1.00 93.81 223 ALA A O 1
ATOM 1703 N N . THR A 1 224 ? 2.378 -4.406 0.509 1.00 94.31 224 THR A N 1
ATOM 1704 C CA . THR A 1 224 ? 3.628 -3.812 1.006 1.00 94.31 224 THR A CA 1
ATOM 1705 C C . THR A 1 224 ? 3.589 -2.289 0.900 1.00 94.31 224 THR A C 1
ATOM 1707 O O . THR A 1 224 ? 3.867 -1.605 1.879 1.00 94.31 224 THR A O 1
ATOM 1710 N N . LEU A 1 225 ? 3.151 -1.741 -0.238 1.00 95.06 225 LEU A N 1
ATOM 1711 C CA . LEU A 1 225 ? 3.007 -0.293 -0.412 1.00 95.06 225 LEU A CA 1
ATOM 1712 C C . LEU A 1 225 ? 2.040 0.314 0.607 1.00 95.06 225 LEU A C 1
ATOM 1714 O O . LEU A 1 225 ? 2.365 1.318 1.231 1.00 95.06 225 LEU A O 1
ATOM 1718 N N . LEU A 1 226 ? 0.872 -0.299 0.818 1.00 94.81 226 LEU A N 1
ATOM 1719 C CA . LEU A 1 226 ? -0.087 0.179 1.820 1.00 94.81 226 LEU A CA 1
ATOM 1720 C C . LEU A 1 226 ? 0.465 0.109 3.248 1.00 94.81 226 LEU A C 1
ATOM 1722 O O . LEU A 1 226 ? 0.088 0.930 4.083 1.00 94.81 226 LEU A O 1
ATOM 1726 N N . TRP A 1 227 ? 1.333 -0.861 3.538 1.00 91.50 227 TRP A N 1
ATOM 1727 C CA . TRP A 1 227 ? 2.000 -0.965 4.832 1.00 91.50 227 TRP A CA 1
ATOM 1728 C C . TRP A 1 227 ? 2.974 0.193 5.061 1.00 91.50 227 TRP A C 1
ATOM 1730 O O . TRP A 1 227 ? 2.864 0.880 6.077 1.00 91.50 227 TRP A O 1
ATOM 1740 N N . GLU A 1 228 ? 3.844 0.472 4.089 1.00 91.62 228 GLU A N 1
ATOM 1741 C CA . GLU A 1 228 ? 4.787 1.597 4.156 1.00 91.62 228 GLU A CA 1
ATOM 1742 C C . GLU A 1 228 ? 4.044 2.936 4.267 1.00 91.62 228 GLU A C 1
ATOM 1744 O O . GLU A 1 228 ? 4.318 3.751 5.150 1.00 91.62 228 GLU A O 1
A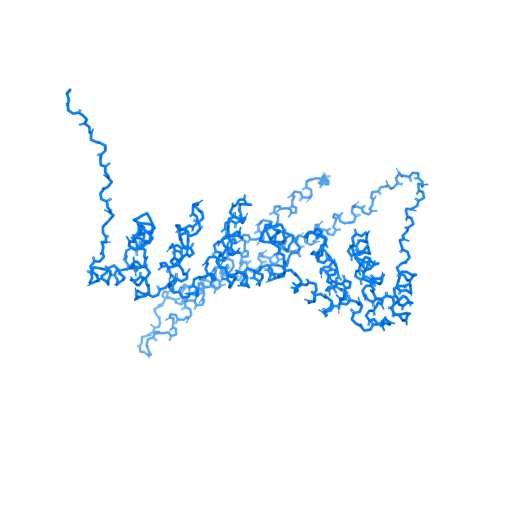TOM 1749 N N . TRP A 1 229 ? 3.011 3.134 3.442 1.00 92.69 229 TRP A N 1
ATOM 1750 C CA . TRP A 1 229 ? 2.184 4.342 3.475 1.00 92.69 229 TRP A CA 1
ATOM 1751 C C . TRP A 1 229 ? 1.352 4.489 4.753 1.00 92.69 229 TRP A C 1
ATOM 1753 O O . TRP A 1 229 ? 1.024 5.608 5.145 1.00 92.69 229 TRP A O 1
ATOM 1763 N N . GLY A 1 230 ? 1.048 3.392 5.449 1.00 90.50 230 GLY A N 1
ATOM 1764 C CA . GLY A 1 230 ? 0.423 3.433 6.774 1.00 90.50 230 GLY A CA 1
ATOM 1765 C C . GLY A 1 230 ? 1.304 4.090 7.842 1.00 90.50 230 GLY A C 1
ATOM 1766 O O . GLY A 1 230 ? 0.786 4.552 8.860 1.00 90.50 230 GLY A O 1
ATOM 1767 N N . SER A 1 231 ? 2.615 4.169 7.591 1.00 88.44 231 SER A N 1
ATOM 1768 C CA . SER A 1 231 ? 3.608 4.822 8.451 1.00 88.44 231 SER A CA 1
ATOM 1769 C C . SER A 1 231 ? 3.998 6.227 7.974 1.00 88.44 231 SER A C 1
ATOM 1771 O O . SER A 1 231 ? 4.818 6.879 8.623 1.00 88.44 231 SER A O 1
ATOM 1773 N N . ALA A 1 232 ? 3.419 6.714 6.870 1.00 91.12 232 ALA A N 1
ATOM 1774 C CA . ALA A 1 232 ? 3.682 8.053 6.348 1.00 91.12 232 ALA A CA 1
ATOM 1775 C C . ALA A 1 232 ? 3.264 9.156 7.349 1.00 91.12 232 ALA A C 1
ATOM 1777 O O . ALA A 1 232 ? 2.462 8.910 8.265 1.00 91.12 232 ALA A O 1
ATOM 1778 N N . PRO A 1 233 ? 3.781 10.392 7.205 1.00 90.50 233 PRO A N 1
ATOM 1779 C CA . PRO A 1 233 ? 3.309 11.506 8.013 1.00 90.50 233 PRO A CA 1
ATOM 1780 C C . PRO A 1 233 ? 1.815 11.787 7.764 1.00 90.50 233 PRO A C 1
ATOM 1782 O O . PRO A 1 233 ? 1.222 11.363 6.770 1.00 90.50 233 PRO A O 1
ATOM 1785 N N . THR A 1 234 ? 1.172 12.445 8.734 1.00 92.62 234 THR A N 1
ATOM 1786 C CA . THR A 1 234 ? -0.296 12.588 8.777 1.00 92.62 234 THR A CA 1
ATOM 1787 C C . THR A 1 234 ? -0.888 13.258 7.525 1.00 92.62 234 THR A C 1
ATOM 1789 O O . THR A 1 234 ? -1.890 12.734 7.029 1.00 92.62 234 THR A O 1
ATOM 1792 N N . PRO A 1 235 ? -0.292 14.327 6.954 1.00 91.75 235 PRO A N 1
ATOM 1793 C CA . PRO A 1 235 ? -0.817 14.946 5.736 1.00 91.75 235 PRO A CA 1
ATOM 1794 C C . PRO A 1 235 ? -0.827 13.991 4.534 1.00 91.75 235 PRO A C 1
ATOM 1796 O O . PRO A 1 235 ? -1.822 13.894 3.815 1.00 91.75 235 PRO A O 1
ATOM 1799 N N . GLU A 1 236 ? 0.257 13.245 4.334 1.00 92.69 236 GLU A N 1
ATOM 1800 C CA . GLU A 1 236 ? 0.432 12.293 3.239 1.00 92.69 236 GLU A CA 1
ATOM 1801 C C . GLU A 1 236 ? -0.522 11.102 3.372 1.00 92.69 236 GLU A C 1
ATOM 1803 O O . GLU A 1 236 ? -1.180 10.719 2.399 1.00 92.69 236 GLU A O 1
ATOM 1808 N N . LEU A 1 237 ? -0.654 10.553 4.583 1.00 95.44 237 LEU A N 1
ATOM 1809 C CA . LEU A 1 237 ? -1.589 9.467 4.882 1.00 95.44 237 LEU A CA 1
ATOM 1810 C C . LEU A 1 237 ? -3.039 9.920 4.662 1.00 95.44 237 LEU A C 1
ATOM 1812 O O . LEU A 1 237 ? -3.818 9.210 4.023 1.00 95.44 237 LEU A O 1
ATOM 1816 N N . THR A 1 238 ? -3.392 11.121 5.124 1.00 96.62 238 THR A N 1
ATOM 1817 C CA . THR A 1 238 ? -4.720 11.721 4.927 1.00 96.62 238 THR A CA 1
ATOM 1818 C C . THR A 1 238 ? -5.036 11.905 3.445 1.00 96.62 238 THR A C 1
ATOM 1820 O O . THR A 1 238 ? -6.110 11.503 2.988 1.00 96.62 238 THR A O 1
ATOM 1823 N N . ALA A 1 239 ? -4.093 12.452 2.673 1.00 96.12 239 ALA A N 1
ATOM 1824 C CA . ALA A 1 239 ? -4.243 12.629 1.232 1.00 96.12 239 ALA A CA 1
ATOM 1825 C C . ALA A 1 239 ? -4.437 11.288 0.508 1.00 96.12 239 ALA A C 1
ATOM 1827 O O . ALA A 1 239 ? -5.306 11.176 -0.359 1.00 96.12 239 ALA A O 1
ATOM 1828 N N . LEU A 1 240 ? -3.680 10.254 0.890 1.00 97.38 240 LEU A N 1
ATOM 1829 C CA . LEU A 1 240 ? -3.826 8.918 0.317 1.00 97.38 240 LEU A CA 1
ATOM 1830 C C . LEU A 1 240 ? -5.176 8.290 0.675 1.00 97.38 240 LEU A C 1
ATOM 1832 O O . LEU A 1 240 ? -5.866 7.781 -0.206 1.00 97.38 240 LEU A O 1
ATOM 1836 N N . ALA A 1 241 ? -5.576 8.334 1.948 1.00 97.75 241 ALA A N 1
ATOM 1837 C CA . ALA A 1 241 ? -6.847 7.776 2.401 1.00 97.75 241 ALA A CA 1
ATOM 1838 C C . ALA A 1 241 ? -8.032 8.438 1.678 1.00 97.75 241 ALA A C 1
ATOM 1840 O O . ALA A 1 241 ? -8.939 7.746 1.209 1.00 97.75 241 ALA A O 1
ATOM 1841 N N . ALA A 1 242 ? -7.985 9.764 1.510 1.00 97.00 242 ALA A N 1
ATOM 1842 C CA . ALA A 1 242 ? -8.954 10.502 0.712 1.00 97.00 242 ALA A CA 1
ATOM 1843 C C . ALA A 1 242 ? -8.925 10.063 -0.760 1.00 97.00 242 ALA A C 1
ATOM 1845 O O . ALA A 1 242 ? -9.980 9.772 -1.320 1.00 97.00 242 ALA A O 1
ATOM 1846 N N . GLY A 1 243 ? -7.748 9.960 -1.381 1.00 97.44 243 GLY A N 1
ATOM 1847 C CA . GLY A 1 243 ? -7.606 9.510 -2.770 1.00 97.44 243 GLY A CA 1
ATOM 1848 C C . GLY A 1 243 ? -8.177 8.108 -3.007 1.00 97.44 243 GLY A C 1
ATOM 1849 O O . GLY A 1 243 ? -8.940 7.899 -3.949 1.00 97.44 243 GLY A O 1
ATOM 1850 N N . LEU A 1 244 ? -7.887 7.159 -2.113 1.00 97.94 244 LEU A N 1
ATOM 1851 C CA . LEU A 1 244 ? -8.427 5.797 -2.166 1.00 97.94 244 LEU A CA 1
ATOM 1852 C C . LEU A 1 244 ? -9.951 5.774 -1.997 1.00 97.94 244 LEU A C 1
ATOM 1854 O O . LEU A 1 244 ? -10.635 5.036 -2.706 1.00 97.94 244 LEU A O 1
ATOM 1858 N N . GLN A 1 245 ? -10.493 6.600 -1.099 1.00 96.88 245 GLN A N 1
ATOM 1859 C CA . GLN A 1 245 ? -11.936 6.730 -0.900 1.00 96.88 245 GLN A CA 1
ATOM 1860 C C . GLN A 1 245 ? -12.638 7.286 -2.146 1.00 96.88 245 GLN A C 1
ATOM 1862 O O . GLN A 1 245 ? -13.667 6.744 -2.545 1.00 96.88 245 GLN A O 1
ATOM 1867 N N . HIS A 1 246 ? -12.083 8.323 -2.780 1.00 96.38 246 HIS A N 1
ATOM 1868 C CA . HIS A 1 246 ? -12.627 8.885 -4.024 1.00 96.38 246 HIS A CA 1
ATOM 1869 C C . HIS A 1 246 ? -12.561 7.885 -5.184 1.00 96.38 246 HIS A C 1
ATOM 1871 O O . HIS A 1 246 ? -13.465 7.848 -6.012 1.00 96.38 246 HIS A O 1
ATOM 1877 N N . ALA A 1 247 ? -11.532 7.036 -5.210 1.00 96.19 247 ALA A N 1
ATOM 1878 C CA . ALA A 1 247 ? -11.393 5.954 -6.180 1.00 96.19 247 ALA A CA 1
ATOM 1879 C C . ALA A 1 247 ? -12.262 4.714 -5.865 1.00 96.19 247 ALA A C 1
ATOM 1881 O O . ALA A 1 247 ? -12.164 3.713 -6.569 1.00 96.19 247 ALA A O 1
ATOM 1882 N N . GLY A 1 248 ? -13.081 4.732 -4.803 1.00 96.12 248 GLY A N 1
ATOM 1883 C CA . GLY A 1 248 ? -13.938 3.602 -4.415 1.00 96.12 248 GLY A CA 1
ATOM 1884 C C . GLY A 1 248 ? -13.185 2.392 -3.842 1.00 96.12 248 GLY A C 1
ATOM 1885 O O . GLY A 1 248 ? -13.762 1.317 -3.676 1.00 96.12 248 GLY A O 1
ATOM 1886 N N . ARG A 1 249 ? -11.900 2.542 -3.503 1.00 95.94 249 ARG A N 1
ATOM 1887 C CA . ARG A 1 249 ? -11.026 1.462 -3.014 1.00 95.94 249 ARG A CA 1
ATOM 1888 C C . ARG A 1 249 ? -11.156 1.268 -1.499 1.00 95.94 249 ARG A C 1
ATOM 1890 O O . ARG A 1 249 ? -10.196 1.387 -0.741 1.00 95.94 249 ARG A O 1
ATOM 1897 N N . HIS A 1 250 ? -12.373 0.977 -1.030 1.00 94.69 250 HIS A N 1
ATOM 1898 C CA . HIS A 1 250 ? -12.698 0.908 0.405 1.00 94.69 250 HIS A CA 1
ATOM 1899 C C . HIS A 1 250 ? -11.922 -0.178 1.168 1.00 94.69 250 HIS A C 1
ATOM 1901 O O . HIS A 1 250 ? -11.617 -0.008 2.350 1.00 94.69 250 HIS A O 1
ATOM 1907 N N . CYS A 1 251 ? -11.587 -1.295 0.515 1.00 94.44 251 CYS A N 1
ATOM 1908 C CA . CYS A 1 251 ? -10.767 -2.340 1.129 1.00 94.44 251 CYS A CA 1
ATOM 1909 C C . CYS A 1 251 ? -9.348 -1.840 1.427 1.00 94.44 251 CYS A C 1
ATOM 1911 O O . CYS A 1 251 ? -8.827 -2.107 2.510 1.00 94.44 251 CYS A O 1
ATOM 1913 N N . ASP A 1 252 ? -8.750 -1.082 0.512 1.00 97.00 252 ASP A N 1
ATOM 1914 C CA . ASP A 1 252 ? -7.424 -0.490 0.688 1.00 97.00 252 ASP A CA 1
ATOM 1915 C C . ASP A 1 252 ? -7.438 0.639 1.715 1.00 97.00 252 ASP A C 1
ATOM 1917 O O . ASP A 1 252 ? -6.543 0.683 2.553 1.00 97.00 252 ASP A O 1
ATOM 1921 N N . VAL A 1 253 ? -8.487 1.477 1.736 1.00 97.25 253 VAL A N 1
ATOM 1922 C CA . VAL A 1 253 ? -8.712 2.457 2.820 1.00 97.25 253 VAL A CA 1
ATOM 1923 C C . VAL A 1 253 ? -8.693 1.747 4.170 1.00 97.25 253 VAL A C 1
ATOM 1925 O O . VAL A 1 253 ? -7.958 2.141 5.074 1.00 97.25 253 VAL A O 1
ATOM 1928 N N . ARG A 1 254 ? -9.462 0.661 4.312 1.00 95.50 254 ARG A N 1
ATOM 1929 C CA . ARG A 1 254 ? -9.507 -0.098 5.564 1.00 95.50 254 ARG A CA 1
ATOM 1930 C C . ARG A 1 254 ? -8.142 -0.678 5.921 1.00 95.50 254 ARG A C 1
ATOM 1932 O O . ARG A 1 254 ? -7.742 -0.611 7.079 1.00 95.50 254 ARG A O 1
ATOM 1939 N N . THR A 1 255 ? -7.426 -1.243 4.951 1.00 95.56 255 THR A N 1
ATOM 1940 C CA . THR A 1 255 ? -6.070 -1.766 5.163 1.00 95.56 255 THR A CA 1
ATOM 1941 C C . THR A 1 255 ? -5.134 -0.667 5.656 1.00 95.56 255 THR A C 1
ATOM 1943 O O . THR A 1 255 ? -4.504 -0.854 6.693 1.00 95.56 255 THR A O 1
ATOM 1946 N N . LEU A 1 256 ? -5.106 0.488 4.989 1.00 96.50 256 LEU A N 1
ATOM 1947 C CA . LEU A 1 256 ? -4.277 1.636 5.353 1.00 96.50 256 LEU A CA 1
ATOM 1948 C C . LEU A 1 256 ? -4.570 2.124 6.781 1.00 96.50 256 LEU A C 1
ATOM 1950 O O . LEU A 1 256 ? -3.654 2.252 7.591 1.00 96.50 256 LEU A O 1
ATOM 1954 N N . LEU A 1 257 ? -5.847 2.324 7.130 1.00 96.12 257 LEU A N 1
ATOM 1955 C CA . LEU A 1 257 ? -6.246 2.794 8.464 1.00 96.12 257 LEU A CA 1
ATOM 1956 C C . LEU A 1 257 ? -5.922 1.773 9.567 1.00 96.12 257 LEU A C 1
ATOM 1958 O O . LEU A 1 257 ? -5.549 2.153 10.677 1.00 96.12 257 LEU A O 1
ATOM 1962 N N . ARG A 1 258 ? -5.997 0.471 9.267 1.00 95.19 258 ARG A N 1
ATOM 1963 C CA . ARG A 1 258 ? -5.554 -0.581 10.196 1.00 95.19 258 ARG A CA 1
ATOM 1964 C C . ARG A 1 258 ? -4.048 -0.569 10.424 1.00 95.19 258 ARG A C 1
ATOM 1966 O O . ARG A 1 258 ? -3.631 -0.885 11.532 1.00 95.19 258 ARG A O 1
ATOM 1973 N N . GLN A 1 259 ? -3.244 -0.210 9.423 1.00 93.38 259 GLN A N 1
ATOM 1974 C CA . GLN A 1 259 ? -1.801 -0.031 9.619 1.00 93.38 259 GLN A CA 1
ATOM 1975 C C . GLN A 1 259 ? -1.514 1.222 10.450 1.00 93.38 259 GLN A C 1
ATOM 1977 O O . GLN A 1 259 ? -0.750 1.163 11.414 1.00 93.38 259 GLN A O 1
ATOM 1982 N N . ALA A 1 260 ? -2.228 2.318 10.172 1.00 94.31 260 ALA A N 1
ATOM 1983 C CA . ALA A 1 260 ? -2.141 3.548 10.954 1.00 94.31 260 ALA A CA 1
ATOM 1984 C C . ALA A 1 260 ? -2.468 3.324 12.441 1.00 94.31 260 ALA A C 1
ATOM 1986 O O . ALA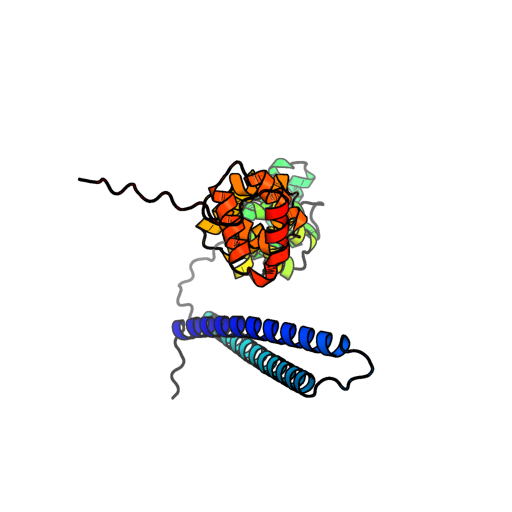 A 1 260 ? -1.939 4.026 13.300 1.00 94.31 260 ALA A O 1
ATOM 1987 N N . ALA A 1 261 ? -3.277 2.309 12.772 1.00 92.75 261 ALA A N 1
ATOM 1988 C CA . ALA A 1 261 ? -3.610 1.947 14.147 1.00 92.75 261 ALA A CA 1
ATOM 1989 C C . ALA A 1 261 ? -2.395 1.594 15.019 1.00 92.75 261 ALA A C 1
ATOM 1991 O O . ALA A 1 261 ? -2.551 1.554 16.234 1.00 92.75 261 ALA A O 1
ATOM 1992 N N . GLY A 1 262 ? -1.203 1.356 14.457 1.00 90.56 262 GLY A N 1
ATOM 1993 C CA . GLY A 1 262 ? 0.042 1.192 15.217 1.00 90.56 262 GLY A CA 1
ATOM 1994 C C . GLY A 1 262 ? 0.626 2.494 15.786 1.00 90.56 262 GLY A C 1
ATOM 1995 O O . GLY A 1 262 ? 1.490 2.440 16.661 1.00 90.56 262 GLY A O 1
ATOM 1996 N N . ARG A 1 263 ? 0.155 3.664 15.335 1.00 93.69 263 ARG A N 1
ATOM 1997 C CA . ARG A 1 263 ? 0.711 4.975 15.709 1.00 93.69 263 ARG A CA 1
ATOM 1998 C C . ARG A 1 263 ? 0.459 5.337 17.187 1.00 93.69 263 ARG A C 1
ATOM 2000 O O . ARG A 1 263 ? -0.447 4.781 17.826 1.00 93.69 263 ARG A O 1
ATOM 2007 N N . PRO A 1 264 ? 1.247 6.264 17.763 1.00 94.50 264 PRO A N 1
ATOM 2008 C CA . PRO A 1 264 ? 0.973 6.849 19.075 1.00 94.50 264 PRO A CA 1
ATOM 2009 C C . PRO A 1 264 ? -0.436 7.452 19.176 1.00 94.50 264 PRO A C 1
ATOM 2011 O O . PRO A 1 264 ? -0.984 7.966 18.206 1.00 94.50 264 PRO A O 1
ATOM 2014 N N . THR A 1 265 ? -1.031 7.428 20.374 1.00 95.19 265 THR A N 1
ATOM 2015 C CA . THR A 1 265 ? -2.414 7.897 20.586 1.00 95.19 265 THR A CA 1
ATOM 2016 C C . THR A 1 265 ? -2.622 9.370 20.213 1.00 95.19 265 THR A C 1
ATOM 2018 O O . THR A 1 265 ? -3.674 9.703 19.676 1.00 95.19 265 THR A O 1
ATOM 2021 N N . ALA A 1 266 ? -1.637 10.240 20.463 1.00 91.44 266 ALA A N 1
ATOM 2022 C CA . ALA A 1 266 ? -1.716 11.650 20.072 1.00 91.44 266 ALA A CA 1
ATOM 2023 C C . ALA A 1 266 ? -1.778 11.814 18.542 1.00 91.44 266 ALA A C 1
ATOM 2025 O O . ALA A 1 266 ? -2.633 12.537 18.036 1.00 91.44 266 ALA A O 1
ATOM 2026 N N . ASP A 1 267 ? -0.946 11.068 17.812 1.00 94.56 267 ASP A N 1
ATOM 2027 C CA . ASP A 1 267 ? -0.914 11.084 16.345 1.00 94.56 267 ASP A CA 1
ATOM 2028 C C . ASP A 1 267 ? -2.208 10.529 15.740 1.00 94.56 267 ASP A C 1
ATOM 2030 O O . ASP A 1 267 ? -2.661 11.000 14.701 1.00 94.56 267 ASP A O 1
ATOM 2034 N N . LEU A 1 268 ? -2.825 9.540 16.394 1.00 96.06 268 LEU A N 1
ATOM 2035 C CA . LEU A 1 268 ? -4.128 8.999 15.999 1.00 96.06 268 LEU A CA 1
ATOM 2036 C C . LEU A 1 268 ? -5.267 10.000 16.213 1.00 96.06 268 LEU A C 1
ATOM 2038 O O . LEU A 1 268 ? -6.162 10.078 15.374 1.00 96.06 268 LEU A O 1
ATOM 2042 N N . ALA A 1 269 ? -5.237 10.767 17.306 1.00 95.38 269 ALA A N 1
ATOM 2043 C CA . ALA A 1 269 ? -6.208 11.832 17.543 1.00 95.38 269 ALA A CA 1
ATOM 2044 C C . ALA A 1 269 ? -6.071 12.944 16.490 1.00 95.38 269 ALA A C 1
ATOM 2046 O O . ALA A 1 269 ? -7.069 13.343 15.896 1.00 95.38 269 ALA A O 1
ATOM 2047 N N . ALA A 1 270 ? -4.839 13.379 16.199 1.00 94.19 270 ALA A N 1
ATOM 2048 C CA . ALA A 1 270 ? -4.563 14.346 15.136 1.00 94.19 270 ALA A CA 1
ATOM 2049 C C . ALA A 1 270 ? -5.018 13.829 13.761 1.00 94.19 270 ALA A C 1
ATOM 2051 O O . ALA A 1 270 ? -5.715 14.533 13.035 1.00 94.19 270 ALA A O 1
ATOM 2052 N N . LEU A 1 271 ? -4.717 12.567 13.439 1.00 96.50 271 LEU A N 1
ATOM 2053 C CA . LEU A 1 271 ? -5.161 11.940 12.196 1.00 96.50 271 LEU A CA 1
ATOM 2054 C C . LEU A 1 271 ? -6.692 11.899 12.082 1.00 96.50 271 LEU A C 1
ATOM 2056 O O . LEU A 1 271 ? -7.232 12.198 11.022 1.00 96.50 271 LEU A O 1
ATOM 2060 N N . ALA A 1 272 ? -7.408 11.561 13.157 1.00 96.88 272 ALA A N 1
ATOM 2061 C CA . ALA A 1 272 ? -8.871 11.565 13.153 1.00 96.88 272 ALA A CA 1
ATOM 2062 C C . ALA A 1 272 ? -9.463 12.966 12.908 1.00 96.88 272 ALA A C 1
ATOM 2064 O O . ALA A 1 272 ? -10.537 13.065 12.321 1.00 96.88 272 ALA A O 1
ATOM 2065 N N . ILE A 1 273 ? -8.772 14.027 13.336 1.00 95.25 273 ILE A N 1
ATOM 2066 C CA . ILE A 1 273 ? -9.171 15.425 13.111 1.00 95.25 273 ILE A CA 1
ATOM 2067 C C . ILE A 1 273 ? -8.901 15.860 11.664 1.00 95.25 273 ILE A C 1
ATOM 2069 O O . ILE A 1 273 ? -9.719 16.569 11.083 1.00 95.25 273 ILE A O 1
ATOM 2073 N N . GLU A 1 274 ? -7.771 15.454 11.081 1.00 95.88 274 GLU A N 1
ATOM 2074 C CA . GLU A 1 274 ? -7.377 15.848 9.720 1.00 95.88 274 GLU A CA 1
ATOM 2075 C C . GLU A 1 274 ? -8.113 15.070 8.619 1.00 95.88 274 GLU A C 1
ATOM 2077 O O . GLU A 1 274 ? -8.288 15.577 7.508 1.00 95.88 274 GLU A O 1
ATOM 2082 N N . LEU A 1 275 ? -8.556 13.843 8.906 1.00 97.00 275 LEU A N 1
ATOM 2083 C CA . LEU A 1 275 ? -9.236 13.000 7.928 1.00 97.00 275 LEU A CA 1
ATOM 2084 C C . LEU A 1 275 ? -10.583 13.607 7.478 1.00 97.00 275 LEU A C 1
ATOM 2086 O O . LEU A 1 275 ? -11.426 13.943 8.310 1.00 97.00 275 LEU A O 1
ATOM 2090 N N . PRO A 1 276 ? -10.865 13.673 6.164 1.00 95.38 276 PRO A N 1
ATOM 2091 C CA . PRO A 1 276 ? -12.166 14.118 5.678 1.00 95.38 276 PRO A CA 1
ATOM 2092 C C . PRO A 1 276 ? -13.237 13.038 5.880 1.00 95.38 276 PRO A C 1
ATOM 2094 O O . PRO A 1 276 ? -12.979 11.842 5.720 1.00 95.38 276 PRO A O 1
ATOM 2097 N N . ALA A 1 277 ? -14.473 13.448 6.175 1.00 93.69 277 ALA A N 1
ATOM 2098 C CA . ALA A 1 277 ? -15.603 12.525 6.257 1.00 93.69 277 ALA A CA 1
ATOM 2099 C C . ALA A 1 277 ? -15.751 11.694 4.958 1.00 93.69 277 ALA A C 1
ATOM 2101 O O . ALA A 1 277 ? -15.570 12.237 3.865 1.00 93.69 277 ALA A O 1
ATOM 2102 N N . PRO A 1 278 ? -16.086 10.388 5.042 1.00 94.94 278 PRO A N 1
ATOM 2103 C CA . PRO A 1 278 ? -16.463 9.623 6.240 1.00 94.94 278 PRO A CA 1
ATOM 2104 C C . PRO A 1 278 ? -15.285 8.924 6.958 1.00 94.94 278 PRO A C 1
ATOM 2106 O O . PRO A 1 278 ? -15.499 8.044 7.793 1.00 94.94 278 PRO A O 1
ATOM 2109 N N . LEU A 1 279 ? -14.036 9.260 6.629 1.00 97.31 279 LEU A N 1
ATOM 2110 C CA . LEU A 1 279 ? -12.856 8.503 7.057 1.00 97.31 279 LEU A CA 1
ATOM 2111 C C . LEU A 1 279 ? -12.552 8.530 8.565 1.00 97.31 279 LEU A C 1
ATOM 2113 O O . LEU A 1 279 ? -12.101 7.492 9.059 1.00 97.31 279 LEU A O 1
ATOM 2117 N N . PRO A 1 280 ? -12.821 9.609 9.332 1.00 97.62 280 PRO A N 1
ATOM 2118 C CA . PRO A 1 280 ? -12.624 9.583 10.780 1.00 97.62 280 PRO A CA 1
ATOM 2119 C C . PRO A 1 280 ? -13.418 8.468 11.460 1.00 97.62 280 PRO A C 1
ATOM 2121 O O . PRO A 1 280 ? -12.883 7.739 12.291 1.00 97.62 280 PRO A O 1
ATOM 2124 N N . ALA A 1 281 ? -14.675 8.271 11.052 1.00 95.94 281 ALA A N 1
ATOM 2125 C CA . ALA A 1 281 ? -15.526 7.210 11.580 1.00 95.94 281 ALA A CA 1
ATOM 2126 C C . ALA A 1 281 ? -14.945 5.818 11.289 1.00 95.94 281 ALA A C 1
ATOM 2128 O O . ALA A 1 281 ? -14.916 4.955 12.168 1.00 95.94 281 ALA A O 1
ATOM 2129 N N . ALA A 1 282 ? -14.440 5.613 10.067 1.00 96.38 282 ALA A N 1
ATOM 2130 C CA . ALA A 1 282 ? -13.794 4.366 9.672 1.00 96.38 282 ALA A CA 1
ATOM 2131 C C . ALA A 1 282 ? -12.525 4.096 10.497 1.00 96.38 282 ALA A C 1
ATOM 2133 O O . ALA A 1 282 ? -12.344 2.982 10.986 1.00 96.38 282 ALA A O 1
ATOM 2134 N N . LEU A 1 283 ? -11.684 5.113 10.717 1.00 97.56 283 LEU A N 1
ATOM 2135 C CA . LEU A 1 283 ? -10.497 4.994 11.565 1.00 97.56 283 LEU A CA 1
ATOM 2136 C C . LEU A 1 283 ? -10.885 4.612 12.996 1.00 97.56 283 LEU A C 1
ATOM 2138 O O . LEU A 1 283 ? -10.363 3.640 13.535 1.00 97.56 283 LEU A O 1
ATOM 2142 N N . LEU A 1 284 ? -11.818 5.344 13.608 1.00 97.44 284 LEU A N 1
ATOM 2143 C CA . LEU A 1 284 ? -12.234 5.110 14.993 1.00 97.44 284 LEU A CA 1
ATOM 2144 C C . LEU A 1 284 ? -12.863 3.725 15.183 1.00 97.44 284 LEU A C 1
ATOM 2146 O O . LEU A 1 284 ? -12.655 3.099 16.224 1.00 97.44 284 LEU A O 1
ATOM 2150 N N . HIS A 1 285 ? -13.556 3.208 14.166 1.00 95.94 285 HIS A N 1
ATOM 2151 C CA . HIS A 1 285 ? -14.049 1.835 14.162 1.00 95.94 285 HIS A CA 1
ATOM 2152 C C . HIS A 1 285 ? -12.912 0.804 14.197 1.00 95.94 285 HIS A C 1
ATOM 2154 O O . HIS A 1 285 ? -12.939 -0.125 15.008 1.00 95.94 285 HIS A O 1
ATOM 2160 N N . GLU A 1 286 ? -11.878 0.982 13.372 1.00 96.31 286 GLU A N 1
ATOM 2161 C CA . GLU A 1 286 ? -10.707 0.099 13.387 1.00 96.31 286 GLU A CA 1
ATOM 2162 C C . GLU A 1 286 ? -9.928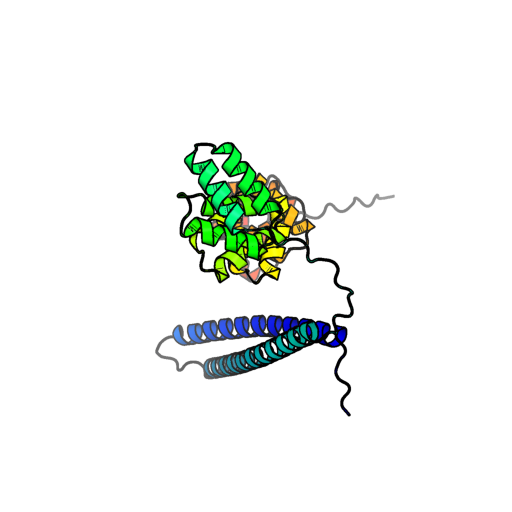 0.210 14.707 1.00 96.31 286 GLU A C 1
ATOM 2164 O O . GLU A 1 286 ? -9.506 -0.805 15.264 1.00 96.31 286 GLU A O 1
ATOM 2169 N N . LEU A 1 287 ? -9.791 1.418 15.266 1.00 96.81 287 LEU A N 1
ATOM 2170 C CA . LEU A 1 287 ? -9.132 1.627 16.557 1.00 96.81 287 LEU A CA 1
ATOM 2171 C C . LEU A 1 287 ? -9.885 0.946 17.701 1.00 96.81 287 LEU A C 1
ATOM 2173 O O . LEU A 1 287 ? -9.246 0.285 18.518 1.00 96.81 287 LEU A O 1
ATOM 2177 N N . ALA A 1 288 ? -11.218 1.039 17.739 1.00 96.19 288 ALA A N 1
ATOM 2178 C CA . ALA A 1 288 ? -12.041 0.349 18.734 1.00 96.19 288 ALA A CA 1
ATOM 2179 C C . ALA A 1 288 ? -11.812 -1.172 18.718 1.00 96.19 288 ALA A C 1
ATOM 2181 O O . ALA A 1 288 ? -11.790 -1.805 19.774 1.00 96.19 288 ALA A O 1
ATOM 2182 N N . ALA A 1 289 ? -11.593 -1.753 17.534 1.00 94.25 289 ALA A N 1
ATOM 2183 C CA . ALA A 1 289 ? -11.328 -3.178 17.372 1.00 94.25 289 ALA A CA 1
ATOM 2184 C C . ALA A 1 289 ? -9.879 -3.588 17.703 1.00 94.25 289 ALA A C 1
ATOM 2186 O O . ALA A 1 289 ? -9.654 -4.729 18.111 1.00 94.25 289 ALA A O 1
ATOM 2187 N N . LEU A 1 290 ? -8.901 -2.701 17.493 1.00 95.31 290 LEU A N 1
ATOM 2188 C CA . LEU A 1 290 ? -7.471 -3.035 17.537 1.00 95.31 290 LEU A CA 1
ATOM 2189 C C . LEU A 1 290 ? -6.742 -2.559 18.797 1.00 95.31 290 LEU A C 1
ATOM 2191 O O . LEU A 1 290 ? -5.742 -3.170 19.177 1.00 95.31 290 LEU A O 1
ATOM 2195 N N . ARG A 1 291 ? -7.194 -1.474 19.437 1.00 95.31 291 ARG A N 1
ATOM 2196 C CA . ARG A 1 291 ? -6.486 -0.865 20.571 1.00 95.31 291 ARG A CA 1
ATOM 2197 C C . ARG A 1 291 ? -7.001 -1.391 21.918 1.00 95.31 291 ARG A C 1
ATOM 2199 O O . ARG A 1 291 ? -8.199 -1.625 22.087 1.00 95.31 291 ARG A O 1
ATOM 2206 N N . PRO A 1 292 ? -6.116 -1.551 22.918 1.00 94.31 292 PRO A N 1
ATOM 2207 C CA . PRO A 1 292 ? -6.506 -1.933 24.266 1.00 94.31 292 PRO A CA 1
ATOM 2208 C C . PRO A 1 292 ? -7.343 -0.839 24.961 1.00 94.31 292 PRO A C 1
ATOM 2210 O O . PRO A 1 292 ? -7.184 0.350 24.667 1.00 94.31 292 PRO A O 1
ATOM 2213 N N . PRO A 1 293 ? -8.165 -1.205 25.967 1.00 94.81 293 PRO A N 1
ATOM 2214 C CA . PRO A 1 293 ? -9.052 -0.273 26.668 1.00 94.81 293 PRO A CA 1
ATOM 2215 C C . PRO A 1 293 ? -8.367 0.994 27.198 1.00 94.81 293 PRO A C 1
ATOM 2217 O O . PRO A 1 293 ? -8.888 2.091 27.029 1.00 94.81 293 PRO A O 1
ATOM 2220 N N . ALA A 1 294 ? -7.179 0.866 27.800 1.00 94.31 294 ALA A N 1
ATOM 2221 C CA . ALA A 1 294 ? -6.452 2.003 28.371 1.00 94.31 294 ALA A CA 1
ATOM 2222 C C . ALA A 1 294 ? -6.056 3.053 27.318 1.00 94.31 294 ALA A C 1
ATOM 2224 O O . ALA A 1 294 ? -6.017 4.247 27.605 1.00 94.31 294 ALA A O 1
ATOM 2225 N N . GLU A 1 295 ? -5.770 2.619 26.093 1.00 96.88 295 GLU A N 1
ATOM 2226 C CA . GLU A 1 295 ? -5.422 3.519 24.995 1.00 96.88 295 GLU A CA 1
ATOM 2227 C C . GLU A 1 295 ? -6.644 4.155 24.363 1.00 96.88 295 GLU A C 1
ATOM 2229 O O . GLU A 1 295 ? -6.587 5.324 23.999 1.00 96.88 295 GLU A O 1
ATOM 2234 N N . LEU A 1 296 ? -7.755 3.425 24.304 1.00 96.88 296 LEU A N 1
ATOM 2235 C CA . LEU A 1 296 ? -9.035 3.975 23.874 1.00 96.88 296 LEU A CA 1
ATOM 2236 C C . LEU A 1 296 ? -9.540 5.055 24.834 1.00 96.88 296 LEU A C 1
ATOM 2238 O O . LEU A 1 296 ? -10.074 6.054 24.373 1.00 96.88 296 LEU A O 1
ATOM 2242 N N . VAL A 1 297 ? -9.307 4.920 26.145 1.00 96.75 297 VAL A N 1
ATOM 2243 C CA . VAL A 1 297 ? -9.594 5.991 27.118 1.00 96.75 297 VAL A CA 1
ATOM 2244 C C . VAL A 1 297 ? -8.707 7.217 26.879 1.00 96.75 297 VAL A C 1
ATOM 2246 O O . VAL A 1 297 ? -9.210 8.336 26.876 1.00 96.75 297 VAL A O 1
ATOM 2249 N N . ARG A 1 298 ? -7.400 7.029 26.633 1.00 96.69 298 ARG A N 1
ATOM 2250 C CA . ARG A 1 298 ? -6.492 8.144 26.296 1.00 96.69 298 ARG A CA 1
ATOM 2251 C C . ARG A 1 298 ? -6.888 8.837 24.994 1.00 96.69 298 ARG A C 1
ATOM 2253 O O . ARG A 1 298 ? -6.842 10.059 24.925 1.00 96.69 298 ARG A O 1
ATOM 2260 N N . LEU A 1 299 ? -7.280 8.063 23.984 1.00 97.19 299 LEU A N 1
ATOM 2261 C CA . LEU A 1 299 ? -7.775 8.580 22.713 1.00 97.19 299 LEU A CA 1
ATOM 2262 C C . LEU A 1 299 ? -9.059 9.381 22.929 1.00 97.19 299 LEU A C 1
ATOM 2264 O O . LEU A 1 299 ? -9.145 10.515 22.488 1.00 97.19 299 LEU A O 1
ATOM 2268 N N . ALA A 1 300 ? -10.023 8.818 23.656 1.00 95.88 300 ALA A N 1
ATOM 2269 C CA . ALA A 1 300 ? -11.285 9.472 23.970 1.00 95.88 300 ALA A CA 1
ATOM 2270 C C . ALA A 1 300 ? -11.076 10.805 24.709 1.00 95.88 300 ALA A C 1
ATOM 2272 O O . ALA A 1 300 ? -11.696 11.797 24.348 1.00 95.88 300 ALA A O 1
ATOM 2273 N N . ALA A 1 301 ? -10.144 10.858 25.667 1.00 94.06 301 ALA A N 1
ATOM 2274 C CA . ALA A 1 301 ? -9.767 12.098 26.344 1.00 94.06 301 ALA A CA 1
ATOM 2275 C C . ALA A 1 301 ? -9.114 13.123 25.397 1.00 94.06 301 ALA A C 1
ATOM 2277 O O . ALA A 1 301 ? -9.382 14.315 25.502 1.00 94.06 301 ALA A O 1
ATOM 2278 N N . ALA A 1 302 ? -8.282 12.677 24.449 1.00 94.88 302 ALA A N 1
ATOM 2279 C CA . ALA A 1 302 ? -7.697 13.558 23.434 1.00 94.88 302 ALA A CA 1
ATOM 2280 C C . ALA A 1 302 ? -8.739 14.090 22.429 1.00 94.88 302 ALA A C 1
ATOM 2282 O O . ALA A 1 302 ? -8.535 15.149 21.841 1.00 94.88 302 ALA A O 1
ATOM 2283 N N . LEU A 1 303 ? -9.850 13.369 22.245 1.00 93.44 303 LEU A N 1
ATOM 2284 C CA . LEU A 1 303 ? -10.960 13.742 21.366 1.00 93.44 303 LEU A CA 1
ATOM 2285 C C . LEU A 1 303 ? -12.052 14.566 22.063 1.00 93.44 303 LEU A C 1
ATOM 2287 O O . LEU A 1 303 ? -12.969 15.004 21.379 1.00 93.44 303 LEU A O 1
ATOM 2291 N N . ASP A 1 304 ? -11.973 14.810 23.374 1.00 76.69 304 ASP A N 1
ATOM 2292 C CA . ASP A 1 304 ? -13.018 15.503 24.156 1.00 76.69 304 ASP A CA 1
ATOM 2293 C C . ASP A 1 304 ? -13.349 16.913 23.614 1.00 76.69 304 ASP A C 1
ATOM 2295 O O . ASP A 1 304 ? -14.473 17.394 23.715 1.00 76.69 304 ASP A O 1
ATOM 2299 N N . GLY A 1 305 ? -12.396 17.558 22.929 1.00 81.62 305 GLY A N 1
ATOM 2300 C CA . GLY A 1 305 ? -12.622 18.826 22.222 1.00 81.62 305 GLY A CA 1
ATOM 2301 C C . GLY A 1 305 ? -13.453 18.724 20.931 1.00 81.62 305 GLY A C 1
ATOM 2302 O O . GLY A 1 305 ? -13.817 19.754 20.368 1.00 81.62 305 GLY A O 1
ATOM 2303 N N . SER A 1 306 ? -13.753 17.514 20.448 1.00 91.44 306 SER A N 1
ATOM 2304 C CA . SER A 1 306 ? -14.512 17.239 19.223 1.00 91.44 306 SER A CA 1
ATOM 2305 C C . SER A 1 306 ? -15.615 16.209 19.481 1.00 91.44 306 SER A C 1
ATOM 2307 O O . SER A 1 306 ? -15.428 15.000 19.321 1.00 91.44 306 SER A O 1
ATOM 2309 N N . GLN A 1 307 ? -16.799 16.710 19.846 1.00 91.75 307 GLN A N 1
ATOM 2310 C CA . GLN A 1 307 ? -17.973 15.888 20.162 1.00 91.75 307 GLN A CA 1
ATOM 2311 C C . GLN A 1 307 ? -18.312 14.891 19.046 1.00 91.75 307 GLN A C 1
ATOM 2313 O O . GLN A 1 307 ? -18.632 13.741 19.323 1.00 91.75 307 GLN A O 1
ATOM 2318 N N . GLU A 1 308 ? -18.200 15.304 17.782 1.00 94.38 308 GLU A N 1
ATOM 2319 C CA . GLU A 1 308 ? -18.499 14.442 16.637 1.00 94.38 308 GLU A CA 1
ATOM 2320 C C . GLU A 1 308 ? -17.558 13.230 16.570 1.00 94.38 308 GLU A C 1
ATOM 2322 O O . GLU A 1 308 ? -18.008 12.100 16.381 1.00 94.38 308 GLU A O 1
ATOM 2327 N N . LEU A 1 309 ? -16.249 13.427 16.744 1.00 96.06 309 LEU A N 1
ATOM 2328 C CA . LEU A 1 309 ? -15.280 12.326 16.730 1.00 96.06 309 LEU A CA 1
ATOM 2329 C C . LEU A 1 309 ? -15.455 11.419 17.948 1.00 96.06 309 LEU A C 1
ATOM 2331 O O . LEU A 1 309 ? -15.376 10.195 17.830 1.00 96.06 309 LEU A O 1
ATOM 2335 N N . TYR A 1 310 ? -15.742 12.009 19.107 1.00 95.88 310 TYR A N 1
ATOM 2336 C CA . TYR A 1 310 ? -16.069 11.248 20.302 1.00 95.88 310 TYR A CA 1
ATOM 2337 C C . TYR A 1 310 ? -17.302 10.357 20.085 1.00 95.88 310 TYR A C 1
ATOM 2339 O O . TYR A 1 310 ? -17.267 9.161 20.386 1.00 95.88 310 TYR A O 1
ATOM 2347 N N . ASP A 1 311 ? -18.367 10.903 19.496 1.00 94.75 311 ASP A N 1
ATOM 2348 C CA . ASP A 1 311 ? -19.600 10.169 19.208 1.00 94.75 311 ASP A CA 1
ATOM 2349 C C . ASP A 1 311 ? -19.360 9.022 18.213 1.00 94.75 311 ASP A C 1
ATOM 2351 O O . ASP A 1 311 ? -19.900 7.930 18.399 1.00 94.75 311 ASP A O 1
ATOM 2355 N N . HIS A 1 312 ? -18.498 9.207 17.207 1.00 96.00 312 HIS A N 1
ATOM 2356 C CA . HIS A 1 312 ? -18.092 8.127 16.299 1.00 96.00 312 HIS A CA 1
ATOM 2357 C C . HIS A 1 312 ? -17.351 6.993 17.022 1.00 96.00 312 HIS A C 1
ATOM 2359 O O . HIS A 1 312 ? -17.640 5.815 16.786 1.00 96.00 312 HIS A O 1
ATOM 2365 N N . LEU A 1 313 ? -16.422 7.321 17.928 1.00 96.62 313 LEU A N 1
ATOM 2366 C CA . LEU A 1 313 ? -15.728 6.323 18.745 1.00 96.62 313 LEU A CA 1
ATOM 2367 C C . LEU A 1 313 ? -16.714 5.575 19.649 1.00 96.62 313 LEU A C 1
ATOM 2369 O O . LEU A 1 313 ? -16.683 4.345 19.733 1.00 96.62 313 LEU A O 1
ATOM 2373 N N . LEU A 1 314 ? -17.616 6.308 20.302 1.00 95.69 314 LEU A N 1
ATOM 2374 C CA . LEU A 1 314 ? -18.624 5.722 21.173 1.00 95.69 314 LEU A CA 1
ATOM 2375 C C . LEU A 1 314 ? -19.579 4.812 20.390 1.00 95.69 314 LEU A C 1
ATOM 2377 O O . LEU A 1 314 ? -19.884 3.710 20.847 1.00 95.69 314 LEU A O 1
ATOM 2381 N N . ALA A 1 315 ? -20.004 5.224 19.194 1.00 95.12 315 ALA A N 1
ATOM 2382 C CA . ALA A 1 315 ? -20.824 4.408 18.306 1.00 95.12 315 ALA A CA 1
ATOM 2383 C C . ALA A 1 315 ? -20.116 3.097 17.926 1.00 95.12 315 ALA A C 1
ATOM 2385 O O . ALA A 1 315 ? -20.732 2.031 17.991 1.00 95.12 315 ALA A O 1
ATOM 2386 N N . ALA A 1 316 ? -18.818 3.149 17.607 1.00 95.31 316 ALA A N 1
ATOM 2387 C CA . ALA A 1 316 ? -18.031 1.954 17.309 1.00 95.31 316 ALA A CA 1
ATOM 2388 C C . ALA A 1 316 ? -17.954 0.984 18.501 1.00 95.31 316 ALA A C 1
ATOM 2390 O O . ALA A 1 316 ? -18.152 -0.216 18.325 1.00 95.31 316 ALA A O 1
ATOM 2391 N N . LEU A 1 317 ? -17.732 1.492 19.718 1.00 95.94 317 LEU A N 1
ATOM 2392 C CA . LEU A 1 317 ? -17.688 0.666 20.932 1.00 95.94 317 LEU A CA 1
ATOM 2393 C C . LEU A 1 317 ? -19.050 0.048 21.271 1.00 95.94 317 LEU A C 1
ATOM 2395 O O . LEU A 1 317 ? -19.120 -1.096 21.719 1.00 95.94 317 LEU A O 1
ATOM 2399 N N . ARG A 1 318 ? -20.138 0.794 21.061 1.00 94.69 318 ARG A N 1
ATOM 2400 C CA . ARG A 1 318 ? -21.502 0.338 21.365 1.00 94.69 318 ARG A CA 1
ATOM 2401 C C . ARG A 1 318 ? -22.053 -0.650 20.339 1.00 94.69 318 ARG A C 1
ATOM 2403 O O . ARG A 1 318 ? -22.948 -1.416 20.682 1.00 94.69 318 ARG A O 1
ATOM 2410 N N . ALA A 1 319 ? -21.511 -0.681 19.121 1.00 93.88 319 ALA A N 1
ATOM 2411 C CA . ALA A 1 319 ? -21.889 -1.670 18.110 1.00 93.88 319 ALA A CA 1
ATOM 2412 C C . ALA A 1 319 ? -21.636 -3.123 18.570 1.00 93.88 319 ALA A C 1
ATOM 2414 O O . ALA A 1 319 ? -22.355 -4.028 18.151 1.00 93.88 319 ALA A O 1
ATOM 2415 N N . ASP A 1 320 ? -20.662 -3.341 19.463 1.00 91.00 320 ASP A N 1
ATOM 2416 C CA . ASP A 1 320 ? -20.408 -4.618 20.144 1.00 91.00 320 ASP A CA 1
ATOM 2417 C C . ASP A 1 320 ? -20.133 -4.375 21.639 1.00 91.00 320 ASP A C 1
ATOM 2419 O O . ASP A 1 320 ? -19.030 -4.571 22.160 1.00 91.00 320 ASP A O 1
ATOM 2423 N N . GLU A 1 321 ? -21.165 -3.907 22.347 1.00 90.06 321 GLU A N 1
ATOM 2424 C CA . GLU A 1 321 ? -21.062 -3.555 23.766 1.00 90.06 321 GLU A CA 1
ATOM 2425 C C . GLU A 1 321 ? -20.534 -4.722 24.614 1.00 90.06 321 GLU A C 1
ATOM 2427 O O . GLU A 1 321 ? -19.753 -4.515 25.542 1.00 90.06 321 GLU A O 1
ATOM 2432 N N . ALA A 1 322 ? -20.912 -5.962 24.279 1.00 91.69 322 ALA A N 1
ATOM 2433 C CA . ALA A 1 322 ? -20.471 -7.159 24.987 1.00 91.69 322 ALA A CA 1
ATOM 2434 C C . ALA A 1 322 ? -18.946 -7.332 24.934 1.00 91.69 322 ALA A C 1
ATOM 2436 O O . ALA A 1 322 ? -18.336 -7.628 25.966 1.00 91.69 322 ALA A O 1
ATOM 2437 N N . ARG A 1 323 ? -18.328 -7.101 23.769 1.00 91.94 323 ARG A N 1
ATOM 2438 C CA . ARG A 1 323 ? -16.868 -7.104 23.612 1.00 91.94 323 ARG A CA 1
ATOM 2439 C C . ARG A 1 323 ? -16.204 -5.918 24.311 1.00 91.94 323 ARG A C 1
ATOM 2441 O O . ARG A 1 323 ? -15.105 -6.070 24.841 1.00 91.94 323 ARG A O 1
ATOM 2448 N N . HIS A 1 324 ? -16.859 -4.759 24.342 1.00 94.25 324 HIS A N 1
ATOM 2449 C CA . HIS A 1 324 ? -16.260 -3.504 24.808 1.00 94.25 324 HIS A CA 1
ATOM 2450 C C . HIS A 1 324 ? -16.665 -3.069 26.228 1.00 94.25 324 HIS A C 1
ATOM 2452 O O . HIS A 1 324 ? -16.319 -1.960 26.644 1.00 94.25 324 HIS A O 1
ATOM 2458 N N . ARG A 1 325 ? -17.315 -3.936 27.024 1.00 94.56 325 ARG A N 1
ATOM 2459 C CA . ARG A 1 325 ? -17.755 -3.625 28.405 1.00 94.56 325 ARG A CA 1
ATOM 2460 C C . ARG A 1 325 ? -16.655 -3.024 29.277 1.00 94.56 325 ARG A C 1
ATOM 2462 O O . ARG A 1 325 ? -16.903 -2.054 29.990 1.00 94.56 325 ARG A O 1
ATOM 2469 N N . THR A 1 326 ? -15.445 -3.581 29.219 1.00 95.56 326 THR A N 1
ATOM 2470 C CA . THR A 1 326 ? -14.305 -3.096 30.013 1.00 95.56 326 THR A CA 1
ATOM 2471 C C . THR A 1 326 ? -13.866 -1.699 29.581 1.00 95.56 326 THR A C 1
ATOM 2473 O O . THR A 1 326 ? -13.600 -0.857 30.434 1.00 95.56 326 THR A O 1
ATOM 2476 N N . THR A 1 327 ? -13.848 -1.417 28.276 1.00 96.44 327 THR A N 1
ATOM 2477 C CA . THR A 1 327 ? -13.538 -0.079 27.752 1.00 96.44 327 THR A CA 1
ATOM 2478 C C . THR A 1 327 ? -14.591 0.936 28.185 1.00 96.44 327 THR A C 1
ATOM 2480 O O . THR A 1 327 ? -14.241 1.986 28.710 1.00 96.44 327 THR A O 1
ATOM 2483 N N . LEU A 1 328 ? -15.880 0.606 28.057 1.00 96.31 328 LEU A N 1
ATOM 2484 C CA . LEU A 1 328 ? -16.976 1.482 28.487 1.00 96.31 328 LEU A CA 1
ATOM 2485 C C . LEU A 1 328 ? -16.972 1.723 30.004 1.00 96.31 328 LEU A C 1
ATOM 2487 O O . LEU A 1 328 ? -17.280 2.821 30.465 1.00 96.31 328 LEU A O 1
ATOM 2491 N N . ALA A 1 329 ? -16.613 0.721 30.809 1.00 95.25 329 ALA A N 1
ATOM 2492 C CA . ALA A 1 329 ? -16.412 0.908 32.244 1.00 95.25 329 ALA A CA 1
ATOM 2493 C C . ALA A 1 329 ? -15.239 1.855 32.537 1.00 95.25 329 ALA A C 1
ATOM 2495 O O . ALA A 1 329 ? -15.388 2.761 33.353 1.00 95.25 329 ALA A O 1
ATOM 2496 N N . ALA A 1 330 ? -14.115 1.696 31.835 1.00 95.94 330 ALA A N 1
ATOM 2497 C CA . ALA A 1 330 ? -12.944 2.548 32.006 1.00 95.94 330 ALA A CA 1
ATOM 2498 C C . ALA A 1 330 ? -13.210 4.009 31.597 1.00 95.94 330 ALA A C 1
ATOM 2500 O O . ALA A 1 330 ? -12.773 4.916 32.301 1.00 95.94 330 ALA A O 1
ATOM 2501 N N . LEU A 1 331 ? -13.983 4.245 30.529 1.00 95.69 331 LEU A N 1
ATOM 2502 C CA . LEU A 1 331 ? -14.436 5.589 30.143 1.00 95.69 331 LEU A CA 1
ATOM 2503 C C . LEU A 1 331 ? -15.255 6.247 31.263 1.00 95.69 331 LEU A C 1
ATOM 2505 O O . LEU A 1 331 ? -14.958 7.373 31.654 1.00 95.69 331 LEU A O 1
ATOM 2509 N N . ARG A 1 332 ? -16.217 5.520 31.852 1.00 95.44 332 ARG A N 1
ATOM 2510 C CA . ARG A 1 332 ? -17.008 6.020 32.993 1.00 95.44 332 ARG A CA 1
ATOM 2511 C C . ARG A 1 332 ? -16.138 6.342 34.204 1.00 95.44 332 ARG A C 1
ATOM 2513 O O . ARG A 1 332 ? -16.338 7.375 34.833 1.00 95.44 332 ARG A O 1
ATOM 2520 N N . SER A 1 333 ? -15.169 5.487 34.525 1.00 95.62 333 SER A N 1
ATOM 2521 C CA . SER A 1 333 ? -14.222 5.733 35.620 1.00 95.62 333 SER A CA 1
ATOM 2522 C C . SER A 1 333 ? -13.323 6.947 35.371 1.00 95.62 333 SER A C 1
ATOM 2524 O O . SER A 1 333 ? -12.928 7.604 36.329 1.00 95.62 333 SER A O 1
ATOM 2526 N N . ALA A 1 334 ? -13.029 7.262 34.108 1.00 93.25 334 ALA A N 1
ATOM 2527 C CA . ALA A 1 334 ? -12.302 8.463 33.705 1.00 93.25 334 ALA A CA 1
ATOM 2528 C C . ALA A 1 334 ? -13.190 9.723 33.618 1.00 93.25 334 ALA A C 1
ATOM 2530 O O . ALA A 1 334 ? -12.686 10.793 33.294 1.00 93.25 334 ALA A O 1
ATOM 2531 N N . GLY A 1 335 ? -14.495 9.613 33.902 1.00 92.69 335 GLY A N 1
ATOM 2532 C CA . GLY A 1 335 ? -15.444 10.727 33.836 1.00 92.69 335 GLY A CA 1
ATOM 2533 C C . GLY A 1 335 ? -15.938 11.070 32.427 1.00 92.69 335 GLY A C 1
ATOM 2534 O O . GLY A 1 335 ? -16.590 12.096 32.259 1.00 92.69 335 GLY A O 1
ATOM 2535 N N . LEU A 1 336 ? -15.662 10.226 31.428 1.00 92.62 336 LEU A N 1
ATOM 2536 C CA . LEU A 1 336 ? -16.061 10.453 30.038 1.00 92.62 336 LEU A CA 1
ATOM 2537 C C . LEU A 1 336 ? -17.490 9.932 29.763 1.00 92.62 336 LEU A C 1
ATOM 2539 O O . LEU A 1 336 ? -17.878 8.875 30.284 1.00 92.62 336 LEU A O 1
ATOM 2543 N N . PRO A 1 337 ? -18.295 10.641 28.946 1.00 90.50 337 PRO A N 1
ATOM 2544 C CA . PRO A 1 337 ? -19.694 10.292 28.704 1.00 90.50 337 PRO A CA 1
ATOM 2545 C C . PRO A 1 337 ? -19.820 9.001 27.887 1.00 90.50 337 PRO A C 1
ATOM 2547 O O . PRO A 1 337 ? -19.251 8.867 26.816 1.00 90.50 337 PRO A O 1
ATOM 2550 N N . THR A 1 338 ? -20.592 8.022 28.354 1.00 89.94 338 THR A N 1
ATOM 2551 C CA . THR A 1 338 ? -20.780 6.740 27.628 1.00 89.94 338 THR A CA 1
ATOM 2552 C C . THR A 1 338 ? -22.154 6.586 26.994 1.00 89.94 338 THR A C 1
ATOM 2554 O O . THR A 1 338 ? -22.423 5.587 26.329 1.00 89.94 338 THR A O 1
ATOM 2557 N N . GLU A 1 339 ? -23.000 7.598 27.149 1.00 84.06 339 GLU A N 1
ATOM 2558 C CA . GLU A 1 339 ? -24.247 7.754 26.414 1.00 84.06 339 GLU A CA 1
ATOM 2559 C C . GLU A 1 339 ? -24.054 8.846 25.356 1.00 84.06 339 GLU A C 1
ATOM 2561 O O . GLU A 1 339 ? -23.389 9.845 25.648 1.00 84.06 339 GLU A O 1
ATOM 2566 N N . PRO A 1 340 ? -24.604 8.675 24.141 1.00 70.50 340 PRO A N 1
ATOM 2567 C CA . PRO A 1 340 ? -24.536 9.709 23.120 1.00 70.50 340 PRO A CA 1
ATOM 2568 C C . PRO A 1 340 ? -25.193 10.991 23.635 1.00 70.50 340 PRO A C 1
ATOM 2570 O O . PRO A 1 340 ? -26.216 10.940 24.331 1.00 70.50 340 PRO A O 1
ATOM 2573 N N . ALA A 1 341 ? -24.626 12.145 23.280 1.00 67.25 341 ALA A N 1
ATOM 2574 C CA . ALA A 1 341 ? -25.250 13.423 23.589 1.00 67.25 341 ALA A CA 1
ATOM 2575 C C . ALA A 1 341 ? -26.678 13.426 23.022 1.00 67.25 341 ALA A C 1
ATOM 2577 O O . ALA A 1 341 ? -26.905 13.089 21.858 1.00 67.25 341 ALA A O 1
ATOM 2578 N N . ALA A 1 342 ? -27.669 13.755 23.858 1.00 59.56 342 ALA A N 1
ATOM 2579 C CA . ALA A 1 342 ? -29.055 13.798 23.418 1.00 59.56 342 ALA A CA 1
ATOM 2580 C C . ALA A 1 342 ? -29.161 14.771 22.238 1.00 59.56 342 ALA A C 1
ATOM 2582 O O . ALA A 1 342 ? -28.960 15.972 22.423 1.00 59.56 342 ALA A O 1
ATOM 2583 N N . ALA A 1 343 ? -29.466 14.250 21.042 1.00 53.94 343 ALA A N 1
ATOM 2584 C CA . ALA A 1 343 ? -29.649 15.060 19.846 1.00 53.94 343 ALA A CA 1
ATOM 2585 C C . ALA A 1 343 ? -30.560 16.238 20.194 1.00 53.94 343 ALA A C 1
ATOM 2587 O O . ALA A 1 343 ? -31.685 16.038 20.672 1.00 53.94 343 ALA A O 1
ATOM 2588 N N . SER A 1 344 ? -30.051 17.456 20.013 1.00 44.28 344 SER A N 1
ATOM 2589 C CA . SER A 1 344 ? -30.741 18.705 20.304 1.00 44.28 344 SER A CA 1
ATOM 2590 C C . SER A 1 344 ? -32.072 18.680 19.560 1.00 44.28 344 SER A C 1
ATOM 2592 O O . SER A 1 344 ? -32.135 18.924 18.356 1.00 44.28 344 SER A O 1
ATOM 2594 N N . ARG A 1 345 ? -33.155 18.307 20.256 1.00 41.91 345 ARG A N 1
ATOM 2595 C CA . ARG A 1 345 ? -34.490 18.265 19.658 1.00 41.91 345 ARG A CA 1
ATOM 2596 C C . ARG A 1 345 ? -34.755 19.655 19.084 1.00 41.91 345 ARG A C 1
ATOM 2598 O O . ARG A 1 345 ? -34.675 20.619 19.854 1.00 41.91 345 ARG A O 1
ATOM 2605 N N . PRO A 1 346 ? -35.093 19.788 17.787 1.00 44.53 346 PRO A N 1
ATOM 2606 C CA . PRO A 1 346 ? -35.493 21.074 17.253 1.00 44.53 346 PRO A CA 1
ATOM 2607 C C . PRO A 1 346 ? -36.664 21.539 18.105 1.00 44.53 346 PRO A C 1
ATOM 2609 O O . PRO A 1 346 ? -37.650 20.819 18.297 1.00 44.53 346 PRO A O 1
ATOM 2612 N N . ARG A 1 347 ? -36.479 22.709 18.712 1.00 46.34 347 ARG A N 1
ATOM 2613 C CA . ARG A 1 347 ? -37.421 23.357 19.612 1.00 46.34 347 ARG A CA 1
ATOM 2614 C C . ARG A 1 347 ? -38.710 23.548 18.816 1.00 46.34 347 ARG A C 1
ATOM 2616 O O . ARG A 1 347 ? -38.836 24.516 18.076 1.00 46.34 347 ARG A O 1
ATOM 2623 N N . ARG A 1 348 ? -39.636 22.582 18.899 1.00 45.50 348 ARG A N 1
ATOM 2624 C CA . ARG A 1 348 ? -40.979 22.696 18.322 1.00 45.50 348 ARG A CA 1
ATOM 2625 C C . ARG A 1 348 ? -41.587 23.945 18.941 1.00 45.50 348 ARG A C 1
ATOM 2627 O O . ARG A 1 348 ? -41.937 23.938 20.122 1.00 45.50 348 ARG A O 1
ATOM 2634 N N . GLY A 1 349 ? -41.618 25.016 18.151 1.00 44.31 349 GLY A N 1
ATOM 2635 C CA . GLY A 1 349 ? -42.242 26.275 18.508 1.00 44.31 349 GLY A CA 1
ATOM 2636 C C . GLY A 1 349 ? -43.650 25.991 19.005 1.00 44.31 349 GLY A C 1
ATOM 2637 O O . GLY A 1 349 ? -44.460 25.377 18.311 1.00 44.31 349 GLY A O 1
ATOM 2638 N N . ARG A 1 350 ? -43.907 26.362 20.258 1.00 47.19 350 ARG A N 1
ATOM 2639 C CA . ARG A 1 350 ? -45.259 26.448 20.788 1.00 47.19 350 ARG A CA 1
ATOM 2640 C C . ARG A 1 350 ? -45.850 27.767 20.295 1.00 47.19 350 ARG A C 1
ATOM 2642 O O . ARG A 1 350 ? -45.401 28.804 20.764 1.00 47.19 350 ARG A O 1
ATOM 2649 N N . ARG A 1 351 ? -46.919 27.608 19.510 1.00 43.00 351 ARG A N 1
ATOM 2650 C CA . ARG A 1 351 ? -48.039 28.527 19.252 1.00 43.00 351 ARG A CA 1
ATOM 2651 C C . ARG A 1 351 ? -47.801 29.680 18.294 1.00 43.00 351 ARG A C 1
ATOM 2653 O O . ARG A 1 351 ? -46.883 30.483 18.539 1.00 43.00 351 ARG A O 1
#

pLDDT: mean 89.13, std 13.58, range [39.94, 98.75]

Foldseek 3Di:
DPPDDDLVRLVVVLVVLVVVLVVLVVVLVVLVVQLVVLVVVQVPPDPPDDRDVVSVVSNVVSVVSNVVSVVVSVVSVVVSVVSVVVSVVVVVPPDPPDDDDDPDPDPPLVVLLVVLQVCVVVVVVVVSLVSLLVCLAPDALLSLLVSLVVCVVDGDPCSSLSSLLSNLVYQLLRNVSNLVNNVVVVVVNSSVSNLVSCLVDQLLRLLRNLVSCVVVVNNVSNLVSLLSLLPDQLVRVLSNLVNCVVVVVVVSNLSSLLSVLVDQLLSLLVSLVSHDPPSSLSSLLSNLVPPDLVSLLVNLVSCVVPLVSNLSNLVSCVVCVVVNVVSLVVCVVVVHDNDRDDPPPPPPDDD

Sequence (351 aa):
MRMRPTAPESEQHAHELRAELDELLRASRYAGQRERRLAEAIRASPDRQRPEGDLLRQLAQARTLREGLGARCRQLSDQLQALELDLRQRAQEAPQFATPEPPPLRPDIGALAQRVTALHHSGAHPETAELLTQAAARLTPTDTAHLAGILARGGPSGVSLRLARSAAQTTPELAVAVLVELREAGLAEEAAELFHAFWSYPAHTLPALLAALEHAGQLADGATLLWEWGSAPTPELTALAAGLQHAGRHCDVRTLLRQAAGRPTADLAALAIELPAPLPAALLHELAALRPPAELVRLAAALDGSQELYDHLLAALRADEARHRTTLAALRSAGLPTEPAAASRPRRGRR